Protein AF-A0A415VGW1-F1 (afdb_monomer)

Mean predicted aligned error: 6.46 Å

pLDDT: mean 86.12, std 12.37, range [47.84, 98.38]

Foldseek 3Di:
DADPPQLVVLLVLLVCLQQDDDVVADRLCVLDDLQFKDAQDAPPVRVVQLCVQQVNDPPWAWGIGGHPDPVSSNNAFWTDTLFWIWGWHDDDDDDIDIDIGGLLQFPAWDDDPFFIWGDNDPVDIDTDGLCRNGNPDPVDPNSVRSVVSVSVSSNVSSVSVNVSVVVVVVVVVVVVVVVD

Secondary structure (DSSP, 8-state):
--HHHHHHHHHHHHHHHHHPPPTTPPPGGGG--SSSEEES---HHHHHHHHH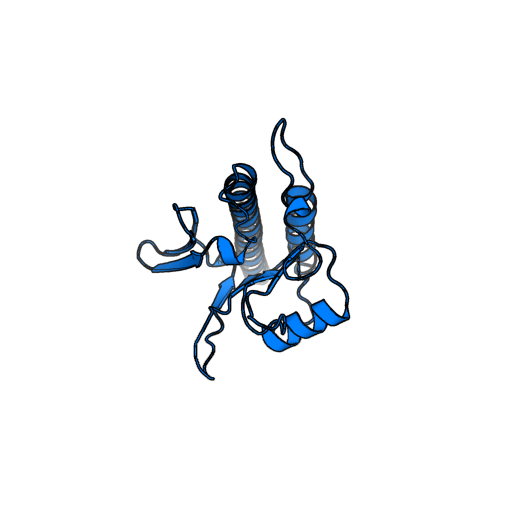HHT--TTPPEEEEEE--TTS-SSSEEEEESSEEEEE---SSS----EEEEGGG-SEEEE-SSEEEEESSSS-EEEEEGGGTS---TT-HHHHHHHHHHHHHHHHHHHHHHHHHHHHHHHHHHHHHH--

Radius of gyration: 17.29 Å; Cα contacts (8 Å, |Δi|>4): 264; chains: 1; bounding box: 55×35×47 Å

Nearest PDB structures (foldseek):
  3b77-assembly1_A  TM=5.287E-01  e=4.584E-01  Exiguobacterium sibiricum 255-15
  6mfs-assembly1_A  TM=6.092E-01  e=4.584E-01  Mus musculus
  3ivf-assembly1_A  TM=5.840E-01  e=4.856E-01  Mus musculus
  2lul-assembly1_A  TM=6.074E-01  e=2.426E+00  Homo sapiens
  4emo-assembly2_C  TM=5.591E-01  e=3.627E+00  Homo sapiens

Structure (mmCIF, N/CA/C/O backbone):
data_AF-A0A415VGW1-F1
#
_entry.id   AF-A0A415VGW1-F1
#
loop_
_atom_site.group_PDB
_atom_site.id
_atom_site.type_symbol
_atom_site.label_atom_id
_atom_site.label_alt_id
_atom_site.label_comp_id
_atom_site.label_asym_id
_atom_site.label_entity_id
_atom_site.label_seq_id
_atom_site.pdbx_PDB_ins_code
_atom_site.Cartn_x
_atom_site.Cartn_y
_atom_site.Cartn_z
_atom_site.occupancy
_atom_site.B_iso_or_equiv
_atom_site.auth_seq_id
_atom_site.auth_comp_id
_atom_site.auth_asym_id
_atom_site.auth_atom_id
_atom_site.pdbx_PDB_model_num
ATOM 1 N N . MET A 1 1 ? -23.817 -11.456 9.047 1.00 47.84 1 MET A N 1
ATOM 2 C CA . MET A 1 1 ? -23.379 -11.508 7.635 1.00 47.84 1 MET A CA 1
ATOM 3 C C . MET A 1 1 ? -22.707 -10.176 7.334 1.00 47.84 1 MET A C 1
ATOM 5 O O . MET A 1 1 ? -23.413 -9.277 6.928 1.00 47.84 1 MET A O 1
ATOM 9 N N . GLU A 1 2 ? -21.423 -9.971 7.671 1.00 52.19 2 GLU A N 1
ATOM 10 C CA . GLU A 1 2 ? -20.876 -8.586 7.688 1.00 52.19 2 GLU A CA 1
ATOM 11 C C . GLU A 1 2 ? -19.382 -8.432 7.328 1.00 52.19 2 GLU A C 1
ATOM 13 O O . GLU A 1 2 ? -19.001 -7.392 6.807 1.00 52.19 2 GLU A O 1
ATOM 18 N N . ARG A 1 3 ? -18.519 -9.448 7.515 1.00 52.03 3 ARG A N 1
ATOM 19 C CA . ARG A 1 3 ? -17.062 -9.293 7.279 1.00 52.03 3 ARG A CA 1
ATOM 20 C C . ARG A 1 3 ? -16.610 -9.460 5.819 1.00 52.03 3 ARG A C 1
ATOM 22 O O . ARG A 1 3 ? -15.583 -8.922 5.432 1.00 52.03 3 ARG A O 1
ATOM 29 N N . TYR A 1 4 ? -17.358 -10.223 5.021 1.00 54.53 4 TYR A N 1
ATOM 30 C CA . TYR A 1 4 ? -16.972 -10.582 3.647 1.00 54.53 4 TYR A CA 1
ATOM 31 C C . TYR A 1 4 ? -17.170 -9.446 2.634 1.00 54.53 4 TYR A C 1
ATOM 33 O O . TYR A 1 4 ? -16.489 -9.417 1.613 1.00 54.53 4 TYR A O 1
ATOM 41 N N . ASP A 1 5 ? -18.076 -8.509 2.914 1.00 69.31 5 ASP A N 1
ATOM 42 C CA . ASP A 1 5 ? -18.514 -7.528 1.917 1.00 69.31 5 ASP A CA 1
ATOM 43 C C . ASP A 1 5 ? -17.510 -6.369 1.759 1.00 69.31 5 ASP A C 1
ATOM 45 O O . ASP A 1 5 ? -17.230 -5.921 0.648 1.00 69.31 5 ASP A O 1
ATOM 49 N N . TYR A 1 6 ? -16.860 -5.929 2.848 1.00 73.38 6 TYR A N 1
ATOM 50 C CA . TYR A 1 6 ? -15.903 -4.814 2.784 1.00 73.38 6 TYR A CA 1
ATOM 51 C C . TYR A 1 6 ? -14.513 -5.238 2.283 1.00 73.38 6 TYR A C 1
ATOM 53 O O . TYR A 1 6 ? -13.872 -4.478 1.556 1.00 73.38 6 TYR A O 1
ATOM 61 N N . ASP A 1 7 ? -14.041 -6.439 2.643 1.00 82.44 7 ASP A N 1
ATOM 62 C CA . ASP A 1 7 ? -12.783 -6.995 2.128 1.00 82.44 7 ASP A CA 1
ATOM 63 C C . ASP A 1 7 ? -12.861 -7.130 0.606 1.00 82.44 7 ASP A C 1
ATOM 65 O O . ASP A 1 7 ? -11.907 -6.801 -0.105 1.00 82.44 7 ASP A O 1
ATOM 69 N N . PHE A 1 8 ? -14.025 -7.564 0.116 1.00 83.25 8 PHE A N 1
ATOM 70 C CA . PHE A 1 8 ? -14.351 -7.613 -1.299 1.00 83.25 8 PHE A CA 1
ATOM 71 C C . PHE A 1 8 ? -14.435 -6.207 -1.906 1.00 83.25 8 PHE A C 1
ATOM 73 O O . PHE A 1 8 ? -13.788 -5.950 -2.919 1.00 83.25 8 PHE A O 1
ATOM 80 N N . HIS A 1 9 ? -15.146 -5.271 -1.269 1.00 85.75 9 HIS A N 1
ATOM 81 C CA . HIS A 1 9 ? -15.278 -3.901 -1.770 1.00 85.75 9 HIS A CA 1
ATOM 82 C C . HIS A 1 9 ? -13.931 -3.172 -1.885 1.00 85.75 9 HIS A C 1
ATOM 84 O O . HIS A 1 9 ? -13.644 -2.575 -2.918 1.00 85.75 9 HIS A O 1
ATOM 90 N N . CYS A 1 10 ? -13.061 -3.266 -0.874 1.00 88.56 10 CYS A N 1
ATOM 91 C CA . CYS A 1 10 ? -11.720 -2.674 -0.915 1.00 88.56 10 CYS A CA 1
ATOM 92 C C . CYS A 1 10 ? -10.852 -3.302 -2.006 1.00 88.56 10 CYS A C 1
ATOM 94 O O . CYS A 1 10 ? -10.119 -2.594 -2.696 1.00 88.56 10 CYS A O 1
ATOM 96 N N . THR A 1 11 ? -10.963 -4.620 -2.182 1.00 92.44 11 THR A N 1
ATOM 97 C CA . THR A 1 11 ? -10.281 -5.336 -3.266 1.00 92.44 11 THR A CA 1
ATOM 98 C C . THR A 1 11 ? -10.755 -4.824 -4.625 1.00 92.44 11 THR A C 1
ATOM 100 O O . THR A 1 11 ? -9.929 -4.453 -5.452 1.00 92.44 11 THR A O 1
ATOM 103 N N . LYS A 1 12 ? -12.072 -4.699 -4.833 1.00 91.75 12 LYS A N 1
ATOM 104 C CA . LYS A 1 12 ? -12.655 -4.198 -6.087 1.00 91.75 12 LYS A CA 1
ATOM 105 C C . LYS A 1 12 ? -12.292 -2.748 -6.376 1.00 91.75 12 LYS A C 1
ATOM 107 O O . LYS A 1 12 ? -11.842 -2.454 -7.480 1.00 91.75 12 LYS A O 1
ATOM 112 N N . LEU A 1 13 ? -12.396 -1.870 -5.376 1.00 91.88 13 LEU A N 1
ATOM 113 C CA . LEU A 1 13 ? -11.950 -0.480 -5.480 1.00 91.88 13 LEU A CA 1
ATOM 114 C C . LEU A 1 13 ? -10.498 -0.405 -5.954 1.00 91.88 13 LEU A C 1
ATOM 116 O O . LEU A 1 13 ? -10.178 0.406 -6.824 1.00 91.88 13 LEU A O 1
ATOM 120 N N . PHE A 1 14 ? -9.627 -1.248 -5.393 1.00 94.44 14 PHE A N 1
ATOM 121 C CA . PHE A 1 14 ? -8.224 -1.272 -5.777 1.00 94.44 14 PHE A CA 1
ATOM 122 C C . PHE A 1 14 ? -8.016 -1.812 -7.190 1.00 94.44 14 PHE A C 1
ATOM 124 O O . PHE A 1 14 ? -7.358 -1.151 -7.990 1.00 94.44 14 PHE A O 1
ATOM 131 N N . GLU A 1 15 ? -8.604 -2.965 -7.519 1.00 93.69 15 GLU A N 1
ATOM 132 C CA . GLU A 1 15 ? -8.533 -3.586 -8.847 1.00 93.69 15 GLU A CA 1
ATOM 133 C C . GLU A 1 15 ? -8.964 -2.628 -9.962 1.00 93.69 15 GLU A C 1
ATOM 135 O O . GLU A 1 15 ? -8.261 -2.469 -10.963 1.00 93.69 15 GLU A O 1
ATOM 140 N N . GLU A 1 16 ? -10.107 -1.971 -9.786 1.00 91.44 16 GLU A N 1
ATOM 141 C CA . GLU A 1 16 ? -10.628 -0.995 -10.740 1.00 91.44 16 GLU A CA 1
ATOM 142 C C . GLU A 1 16 ? -9.751 0.256 -10.775 1.00 91.44 16 GLU A C 1
ATOM 144 O O . GLU A 1 16 ? -9.410 0.749 -11.851 1.00 91.44 16 GLU A O 1
ATOM 149 N N . GLY A 1 17 ? -9.335 0.743 -9.604 1.00 90.69 17 GLY A N 1
ATOM 150 C CA . GLY A 1 17 ? -8.529 1.948 -9.464 1.00 90.69 17 GLY A CA 1
ATOM 151 C C . GLY A 1 17 ? -7.168 1.852 -10.147 1.00 90.69 17 GLY A C 1
ATOM 152 O O . GLY A 1 17 ? -6.762 2.804 -10.808 1.00 90.69 17 GLY A O 1
ATOM 153 N N . VAL A 1 18 ? -6.476 0.712 -10.040 1.00 90.88 18 VAL A N 1
ATOM 154 C CA . VAL A 1 18 ? -5.155 0.550 -10.670 1.00 90.88 18 VAL A CA 1
ATOM 155 C C . VAL A 1 18 ? -5.231 0.297 -12.172 1.00 90.88 18 VAL A C 1
ATOM 157 O O . VAL A 1 18 ? -4.281 0.634 -12.875 1.00 90.88 18 VAL A O 1
ATOM 160 N N . ARG A 1 19 ? -6.343 -0.259 -12.675 1.00 87.62 19 ARG A N 1
ATOM 161 C CA . ARG A 1 19 ? -6.583 -0.520 -14.109 1.00 87.62 19 ARG A CA 1
ATOM 162 C C . ARG A 1 19 ? -7.184 0.679 -14.847 1.00 87.62 19 ARG A C 1
ATOM 164 O O . ARG A 1 19 ? -7.069 0.771 -16.072 1.00 87.62 19 ARG A O 1
ATOM 171 N N . ALA A 1 20 ? -7.834 1.588 -14.124 1.00 80.88 20 ALA A N 1
ATOM 172 C CA . ALA A 1 20 ? -8.461 2.761 -14.707 1.00 80.88 20 ALA A CA 1
ATOM 173 C C . ALA A 1 20 ? -7.423 3.670 -15.378 1.00 80.88 20 ALA A C 1
ATOM 175 O O . ALA A 1 20 ? -6.450 4.107 -14.767 1.00 80.88 20 ALA A O 1
ATOM 176 N N . HIS A 1 21 ? -7.686 4.002 -16.639 1.00 68.12 21 HIS A N 1
ATOM 177 C CA . HIS A 1 21 ? -7.018 5.089 -17.339 1.00 68.12 21 HIS A CA 1
ATOM 178 C C . HIS A 1 21 ? -7.933 6.306 -17.259 1.00 68.12 21 HIS A C 1
ATOM 180 O O . HIS A 1 21 ? -9.068 6.265 -17.735 1.00 68.12 21 HIS A O 1
ATOM 186 N N . ARG A 1 22 ? -7.471 7.401 -16.658 1.00 59.59 22 ARG A N 1
ATOM 187 C CA . ARG A 1 22 ? -8.109 8.703 -16.893 1.00 59.59 22 ARG A CA 1
ATOM 188 C C . ARG A 1 22 ? -7.506 9.292 -18.165 1.00 59.59 22 ARG A C 1
ATOM 190 O O . ARG A 1 22 ? -6.378 8.966 -18.511 1.00 59.59 22 ARG A O 1
ATOM 197 N N . TYR A 1 23 ? -8.264 10.094 -18.908 1.00 48.53 23 TYR A N 1
ATOM 198 C CA . TYR A 1 23 ? -7.806 10.672 -20.177 1.00 48.53 23 TYR A CA 1
ATOM 199 C C . TYR A 1 23 ? -6.427 11.339 -20.016 1.00 48.53 23 TYR A C 1
ATOM 201 O O . TYR A 1 23 ? -6.305 12.358 -19.343 1.00 48.53 23 TYR A O 1
ATOM 209 N N . GLY A 1 24 ? -5.397 10.741 -20.625 1.00 58.28 24 GLY A N 1
ATOM 210 C CA . GLY A 1 24 ? -4.011 11.209 -20.553 1.00 58.28 24 GLY A CA 1
ATOM 211 C C . GLY A 1 24 ? -3.216 10.789 -19.309 1.00 58.28 24 GLY A C 1
ATOM 212 O O . GLY A 1 24 ? -2.103 11.281 -19.155 1.00 58.28 24 GLY A O 1
ATOM 213 N N . ASP A 1 25 ? -3.745 9.919 -18.443 1.00 65.06 25 ASP A N 1
ATOM 214 C CA . ASP A 1 25 ? -3.090 9.387 -17.239 1.00 65.06 25 ASP A CA 1
ATOM 215 C C . ASP A 1 25 ? -2.494 7.985 -17.436 1.00 65.06 25 ASP A C 1
ATOM 217 O O . ASP A 1 25 ? -3.008 7.159 -18.192 1.00 65.06 25 ASP A O 1
ATOM 221 N N . VAL A 1 26 ? -1.427 7.701 -16.685 1.00 67.94 26 VAL A N 1
ATOM 222 C CA . VAL A 1 26 ? -0.775 6.387 -16.626 1.00 67.94 26 VAL A CA 1
ATOM 223 C C . VAL A 1 26 ? -1.537 5.480 -15.672 1.00 67.94 26 VAL A C 1
ATOM 225 O O . VAL A 1 26 ? -1.776 5.855 -14.530 1.00 67.94 26 VAL A O 1
ATOM 228 N N . SER A 1 27 ? -1.896 4.276 -16.117 1.00 82.31 27 SER A N 1
ATOM 229 C CA . SER A 1 27 ? -2.424 3.246 -15.221 1.00 82.31 27 SER A CA 1
ATOM 230 C C . SER A 1 27 ? -1.334 2.761 -14.260 1.00 82.31 27 SER A C 1
ATOM 232 O O . SER A 1 27 ? -0.240 2.383 -14.687 1.00 82.31 27 SER A O 1
ATOM 234 N N . ILE A 1 28 ? -1.653 2.736 -12.959 1.00 88.19 28 ILE A N 1
ATOM 235 C CA . ILE A 1 28 ? -0.754 2.270 -11.888 1.00 88.19 28 ILE A CA 1
ATOM 236 C C . ILE A 1 28 ? -0.217 0.861 -12.177 1.00 88.19 28 ILE A C 1
ATOM 238 O O . ILE A 1 28 ? 0.920 0.563 -11.814 1.00 88.19 28 ILE A O 1
ATOM 242 N N . ILE A 1 29 ? -0.992 0.003 -12.856 1.00 85.44 29 ILE A N 1
ATOM 243 C CA . ILE A 1 29 ? -0.581 -1.372 -13.177 1.00 85.44 29 ILE A CA 1
ATOM 244 C C . ILE A 1 29 ? 0.749 -1.426 -13.946 1.00 85.44 29 ILE A C 1
ATOM 246 O O . ILE A 1 29 ? 1.528 -2.357 -13.761 1.00 85.44 29 ILE A O 1
ATOM 250 N N . HIS A 1 30 ? 1.064 -0.393 -14.736 1.00 86.50 30 HIS A N 1
ATOM 251 C CA . HIS A 1 30 ? 2.309 -0.301 -15.502 1.00 86.50 30 HIS A CA 1
ATOM 252 C C . HIS A 1 30 ? 3.555 -0.071 -14.631 1.00 86.50 30 HIS A C 1
ATOM 254 O O . HIS A 1 30 ? 4.674 -0.122 -15.138 1.00 86.50 30 HIS A O 1
ATOM 260 N N . GLN A 1 31 ? 3.387 0.179 -13.329 1.00 86.81 31 GLN A N 1
ATOM 261 C CA . GLN A 1 31 ? 4.494 0.221 -12.372 1.00 86.81 31 GLN A CA 1
ATOM 262 C C . GLN A 1 31 ? 4.942 -1.181 -11.923 1.00 86.81 31 GLN A C 1
ATOM 264 O O . GLN A 1 31 ? 6.034 -1.314 -11.358 1.00 86.81 31 GLN A O 1
ATOM 269 N N . SER A 1 32 ? 4.133 -2.220 -12.184 1.00 88.25 32 SER A N 1
ATOM 270 C CA . SER A 1 32 ? 4.537 -3.617 -12.001 1.00 88.25 32 SER A CA 1
ATOM 271 C C . SER A 1 32 ? 5.735 -3.946 -12.895 1.00 88.25 32 SER A C 1
ATOM 273 O O . SER A 1 32 ? 5.890 -3.392 -13.985 1.00 88.25 32 SER A O 1
ATOM 275 N N . ASN A 1 33 ? 6.622 -4.823 -12.430 1.00 87.25 33 ASN A N 1
ATOM 276 C CA . ASN A 1 33 ? 7.805 -5.210 -13.201 1.00 87.25 33 ASN A CA 1
ATOM 277 C C . ASN A 1 33 ? 8.260 -6.659 -12.994 1.00 87.25 33 ASN A C 1
ATOM 279 O O . ASN A 1 33 ? 9.388 -6.984 -13.364 1.00 87.25 33 ASN A O 1
ATOM 283 N N . ASP A 1 34 ? 7.421 -7.484 -12.363 1.00 83.69 34 ASP A N 1
ATOM 284 C CA . ASP A 1 34 ? 7.597 -8.925 -12.126 1.00 83.69 34 ASP A CA 1
ATOM 285 C C . ASP A 1 34 ? 8.872 -9.347 -11.372 1.00 83.69 34 ASP A C 1
ATOM 287 O O . ASP A 1 34 ? 9.102 -10.532 -11.124 1.00 83.69 34 ASP A O 1
ATOM 291 N N . ALA A 1 35 ? 9.702 -8.392 -10.957 1.00 87.75 35 ALA A N 1
ATOM 292 C CA . ALA A 1 35 ? 10.952 -8.640 -10.254 1.00 87.75 35 ALA A CA 1
ATOM 293 C C . ALA A 1 35 ? 10.852 -8.206 -8.794 1.00 87.75 35 ALA A C 1
ATOM 295 O O . ALA A 1 35 ? 11.150 -8.972 -7.872 1.00 87.75 35 ALA A O 1
ATOM 296 N N . ASP A 1 36 ? 10.452 -6.956 -8.587 1.00 90.62 36 ASP A N 1
ATOM 297 C CA . ASP A 1 36 ? 10.510 -6.301 -7.290 1.00 90.62 36 ASP A CA 1
ATOM 298 C C . ASP A 1 36 ? 9.219 -5.521 -6.966 1.00 90.62 36 ASP A C 1
ATOM 300 O O . ASP A 1 36 ? 8.972 -5.210 -5.801 1.00 90.62 36 ASP A O 1
ATOM 304 N N . CYS A 1 37 ? 8.356 -5.252 -7.947 1.00 93.50 37 CYS A N 1
ATOM 305 C CA . CYS A 1 37 ? 7.050 -4.622 -7.762 1.00 93.50 37 CYS A CA 1
ATOM 306 C C . CYS A 1 37 ? 5.972 -5.457 -8.449 1.00 93.50 37 CYS A C 1
ATOM 308 O O . CYS A 1 37 ? 6.062 -5.686 -9.653 1.00 93.50 37 CYS A O 1
ATOM 310 N N . PHE A 1 38 ? 4.973 -5.882 -7.678 1.00 95.00 38 PHE A N 1
ATOM 311 C CA . PHE A 1 38 ? 3.845 -6.690 -8.132 1.00 95.00 38 PHE A CA 1
ATOM 312 C C . PHE A 1 38 ? 2.543 -5.993 -7.751 1.00 95.00 38 PHE A C 1
ATOM 314 O O . PHE A 1 38 ? 2.421 -5.477 -6.636 1.00 95.00 38 PHE A O 1
ATOM 321 N N . ILE A 1 39 ? 1.579 -5.970 -8.668 1.00 94.69 39 ILE A N 1
ATOM 322 C CA . ILE A 1 39 ? 0.297 -5.284 -8.492 1.00 94.69 39 ILE A CA 1
ATOM 323 C C . ILE A 1 39 ? -0.797 -6.218 -9.008 1.00 94.69 39 ILE A C 1
ATOM 325 O O . ILE A 1 39 ? -0.786 -6.562 -10.186 1.00 94.69 39 ILE A O 1
ATOM 329 N N . LEU A 1 40 ? -1.728 -6.603 -8.130 1.00 93.81 40 LEU A N 1
ATOM 330 C CA . LEU A 1 40 ? -2.789 -7.609 -8.318 1.00 93.81 40 LEU A CA 1
ATOM 331 C C . LEU A 1 40 ? -2.299 -9.039 -8.595 1.00 93.81 40 LEU A C 1
ATOM 333 O O . LEU A 1 40 ? -2.669 -9.958 -7.871 1.00 93.81 40 LEU A O 1
ATOM 337 N N . ASP A 1 41 ? -1.462 -9.223 -9.611 1.00 89.81 41 ASP A N 1
ATOM 338 C CA . ASP A 1 41 ? -1.005 -10.534 -10.065 1.00 89.81 41 ASP A CA 1
ATOM 339 C C . ASP A 1 41 ? 0.351 -10.864 -9.428 1.00 89.81 41 ASP A C 1
ATOM 341 O O . ASP A 1 41 ? 1.413 -10.434 -9.885 1.00 89.81 41 ASP A O 1
ATOM 345 N N . ILE A 1 42 ? 0.316 -11.607 -8.318 1.00 92.75 42 ILE A N 1
ATOM 346 C CA . ILE A 1 42 ? 1.504 -11.981 -7.540 1.00 92.75 42 ILE A CA 1
ATOM 347 C C . ILE A 1 42 ? 1.724 -13.493 -7.665 1.00 92.75 42 ILE A C 1
ATOM 349 O O . ILE A 1 42 ? 0.845 -14.268 -7.291 1.00 92.75 42 ILE A O 1
ATOM 353 N N . PRO A 1 43 ? 2.887 -13.958 -8.160 1.00 95.12 43 PRO A N 1
ATOM 354 C CA . PRO A 1 43 ? 3.165 -15.389 -8.245 1.00 95.12 43 PRO A CA 1
ATOM 355 C C . PRO A 1 43 ? 3.102 -16.060 -6.867 1.00 95.12 43 PRO A C 1
ATOM 357 O O . PRO A 1 43 ? 3.686 -15.544 -5.917 1.00 95.12 43 PRO A O 1
ATOM 360 N N . GLY A 1 44 ? 2.491 -17.245 -6.756 1.00 95.75 44 GLY A N 1
ATOM 361 C CA . GLY A 1 44 ? 2.222 -17.882 -5.454 1.00 95.75 44 GLY A CA 1
ATOM 362 C C . GLY A 1 44 ? 3.448 -18.038 -4.540 1.00 95.75 44 GLY A C 1
ATOM 363 O O . GLY A 1 44 ? 3.378 -17.733 -3.355 1.00 95.75 44 GLY A O 1
ATOM 364 N N . LYS A 1 45 ? 4.616 -18.403 -5.090 1.00 94.62 45 LYS A N 1
ATOM 365 C CA . LYS A 1 45 ? 5.871 -18.469 -4.314 1.00 94.62 45 LYS A CA 1
ATOM 366 C C . LYS A 1 45 ? 6.341 -17.092 -3.824 1.00 94.62 45 LYS A C 1
ATOM 368 O O . LYS A 1 45 ? 6.908 -16.974 -2.744 1.00 94.62 45 LYS A O 1
ATOM 373 N N . VAL A 1 46 ? 6.138 -16.046 -4.625 1.00 95.44 46 VAL A N 1
ATOM 374 C CA . VAL A 1 46 ? 6.467 -14.665 -4.241 1.00 95.44 46 VAL A CA 1
ATOM 375 C C . VAL A 1 46 ? 5.507 -14.184 -3.155 1.00 95.44 46 VAL A C 1
ATOM 377 O O . VAL A 1 46 ? 5.945 -13.577 -2.180 1.00 95.44 46 VAL A O 1
ATOM 380 N N . GLU A 1 47 ? 4.219 -14.493 -3.300 1.00 96.81 47 GLU A N 1
ATOM 381 C CA . GLU A 1 47 ? 3.183 -14.196 -2.314 1.00 96.81 47 GLU A CA 1
ATOM 382 C C . GLU A 1 47 ? 3.499 -14.836 -0.955 1.00 96.81 47 GLU A C 1
ATOM 384 O O . GLU A 1 47 ? 3.483 -14.143 0.061 1.00 96.81 47 GLU A O 1
ATOM 389 N N . GLU A 1 48 ? 3.863 -16.122 -0.937 1.00 96.75 48 GLU A N 1
ATOM 390 C CA . GLU A 1 48 ? 4.254 -16.860 0.272 1.00 96.75 48 GLU A CA 1
ATOM 391 C C . GLU A 1 48 ? 5.405 -16.168 1.017 1.00 96.75 48 GLU A C 1
ATOM 393 O O . GLU A 1 48 ? 5.301 -15.910 2.217 1.00 96.75 48 GLU A O 1
ATOM 398 N N . MET A 1 49 ? 6.457 -15.761 0.295 1.00 96.50 49 MET A N 1
ATOM 399 C CA . MET A 1 49 ? 7.589 -15.036 0.883 1.00 96.50 49 MET A CA 1
ATOM 400 C C . MET A 1 49 ? 7.167 -13.694 1.494 1.00 96.50 49 MET A C 1
ATOM 402 O O . MET A 1 49 ? 7.618 -13.340 2.585 1.00 96.50 49 MET A O 1
ATOM 406 N N . PHE A 1 50 ? 6.302 -12.931 0.816 1.00 97.25 50 PHE A N 1
ATOM 407 C CA . PHE A 1 50 ? 5.771 -11.690 1.381 1.00 97.25 50 PHE A CA 1
ATOM 408 C C . PHE A 1 50 ? 4.936 -11.964 2.634 1.00 97.25 50 PHE A C 1
ATOM 410 O O . PHE A 1 50 ? 5.116 -11.272 3.636 1.00 97.25 50 PHE A O 1
ATOM 417 N N . ARG A 1 51 ? 4.070 -12.985 2.626 1.00 97.44 51 ARG A N 1
ATOM 418 C CA . ARG A 1 51 ? 3.264 -13.352 3.801 1.00 97.44 51 ARG A CA 1
ATOM 419 C C . ARG A 1 51 ? 4.136 -13.707 5.000 1.00 97.44 51 ARG A C 1
ATOM 421 O O . ARG A 1 51 ? 3.907 -13.172 6.088 1.00 97.44 51 ARG A O 1
ATOM 428 N N . GLU A 1 52 ? 5.154 -14.538 4.795 1.00 96.19 52 GLU A N 1
ATOM 429 C CA . GLU A 1 52 ? 6.071 -14.970 5.850 1.00 96.19 52 GLU A CA 1
ATOM 430 C C . GLU A 1 52 ? 6.881 -13.800 6.426 1.00 96.19 52 GLU A C 1
ATOM 432 O O . GLU A 1 52 ? 6.938 -13.614 7.650 1.00 96.19 52 GLU A O 1
ATOM 437 N N . ASN A 1 53 ? 7.486 -12.983 5.561 1.00 95.12 53 ASN A N 1
ATOM 438 C CA . ASN A 1 53 ? 8.387 -11.913 5.983 1.00 95.12 53 ASN A CA 1
ATOM 439 C C . ASN A 1 53 ? 7.641 -10.711 6.576 1.00 95.12 53 ASN A C 1
ATOM 441 O O . ASN A 1 53 ? 8.101 -10.132 7.560 1.00 95.12 53 ASN A O 1
ATOM 445 N N . PHE A 1 54 ? 6.472 -10.363 6.029 1.00 96.06 54 PHE A N 1
ATOM 446 C CA . PHE A 1 54 ? 5.669 -9.216 6.471 1.00 96.06 54 PHE A CA 1
ATOM 447 C C . PHE A 1 54 ? 4.607 -9.585 7.517 1.00 96.06 54 PHE A C 1
ATOM 449 O O . PHE A 1 54 ? 3.851 -8.717 7.952 1.00 96.06 54 PHE A O 1
ATOM 456 N N . LYS A 1 55 ? 4.551 -10.850 7.959 1.00 95.94 55 LYS A N 1
ATOM 457 C CA . LYS A 1 55 ? 3.602 -11.336 8.982 1.00 95.94 55 LYS A CA 1
ATOM 458 C C . LYS A 1 55 ? 2.146 -11.023 8.603 1.00 95.94 55 LYS A C 1
ATOM 460 O O . LYS A 1 55 ? 1.345 -10.530 9.409 1.00 95.94 55 LYS A O 1
ATOM 465 N N . LEU A 1 56 ? 1.821 -11.277 7.336 1.00 96.69 56 LEU A N 1
ATOM 466 C CA . LEU A 1 56 ? 0.481 -11.060 6.792 1.00 96.69 56 LEU A CA 1
ATOM 467 C C . LEU A 1 56 ? -0.454 -12.172 7.257 1.00 96.69 56 LEU A C 1
ATOM 469 O O . LEU A 1 56 ? -0.029 -13.305 7.481 1.00 96.69 56 LEU A O 1
ATOM 473 N N . ARG A 1 57 ? -1.741 -11.855 7.407 1.00 93.00 57 ARG A N 1
ATOM 474 C CA . ARG A 1 57 ? -2.731 -12.876 7.766 1.00 93.00 57 ARG A CA 1
ATOM 475 C C . ARG A 1 57 ? -3.082 -13.701 6.535 1.00 93.00 57 ARG A C 1
ATOM 477 O O . ARG A 1 57 ? -3.066 -13.183 5.423 1.00 93.00 57 ARG A O 1
ATOM 484 N N . GLN A 1 58 ? -3.438 -14.967 6.733 1.00 90.81 58 GLN A N 1
ATOM 485 C CA . GLN A 1 58 ? -3.784 -15.858 5.622 1.00 90.81 58 GLN A CA 1
ATOM 486 C C . GLN A 1 58 ? -5.045 -15.408 4.868 1.00 90.81 58 GLN A C 1
ATOM 488 O O . GLN A 1 58 ? -5.172 -15.664 3.679 1.00 90.81 58 GLN A O 1
ATOM 493 N N . ASP A 1 59 ? -5.956 -14.712 5.550 1.00 90.12 59 ASP A N 1
ATOM 494 C CA . ASP A 1 59 ? -7.218 -14.218 4.997 1.00 90.12 59 ASP A CA 1
ATOM 495 C C . ASP A 1 59 ? -7.116 -12.809 4.379 1.00 90.12 59 ASP A C 1
ATOM 497 O O . ASP A 1 59 ? -8.114 -12.265 3.914 1.00 90.12 59 ASP A O 1
ATOM 501 N N . GLU A 1 60 ? -5.926 -12.200 4.371 1.00 92.62 60 GLU A N 1
ATOM 502 C CA . GLU A 1 60 ? -5.671 -10.931 3.681 1.00 92.62 60 GLU A CA 1
ATOM 503 C C . GLU A 1 60 ? -5.343 -11.174 2.208 1.00 92.62 60 GLU A C 1
ATOM 505 O O . GLU A 1 60 ? -4.528 -12.040 1.883 1.00 92.62 60 GLU A O 1
ATOM 510 N N . ILE A 1 61 ? -5.923 -10.364 1.323 1.00 95.38 61 ILE A N 1
ATOM 511 C CA . ILE A 1 61 ? -5.587 -10.351 -0.103 1.00 95.38 61 ILE A CA 1
ATOM 512 C C . ILE A 1 61 ? -4.481 -9.322 -0.305 1.00 95.38 61 ILE A C 1
ATOM 514 O O . ILE A 1 61 ? -4.643 -8.154 0.060 1.00 95.38 61 ILE A O 1
ATOM 518 N N . ILE A 1 62 ? -3.354 -9.750 -0.871 1.00 97.50 62 ILE A N 1
ATOM 519 C CA . ILE A 1 62 ? -2.271 -8.840 -1.235 1.00 97.50 62 ILE A CA 1
ATOM 520 C C . ILE A 1 62 ? -2.636 -8.152 -2.551 1.00 97.50 62 ILE A C 1
ATOM 522 O O . ILE A 1 62 ? -2.885 -8.814 -3.551 1.00 97.50 62 ILE A O 1
ATOM 526 N N . LEU A 1 63 ? -2.665 -6.821 -2.541 1.00 97.38 63 LEU A N 1
ATOM 527 C CA . LEU A 1 63 ? -3.063 -5.995 -3.683 1.00 97.38 63 LEU A CA 1
ATOM 528 C C . LEU A 1 63 ? -1.854 -5.379 -4.391 1.00 97.38 63 LEU A C 1
ATOM 530 O O . LEU A 1 63 ? -1.837 -5.242 -5.613 1.00 97.38 63 LEU A O 1
ATOM 534 N N . LEU A 1 64 ? -0.831 -5.014 -3.619 1.00 97.75 64 LEU A N 1
ATOM 535 C CA . LEU A 1 64 ? 0.453 -4.541 -4.120 1.00 97.75 64 LEU A CA 1
ATOM 536 C C . LEU A 1 64 ? 1.557 -5.014 -3.184 1.00 97.75 64 LEU A C 1
ATOM 538 O O . LEU A 1 64 ? 1.431 -4.901 -1.965 1.00 97.75 64 LEU A O 1
ATOM 542 N N . ALA A 1 65 ? 2.656 -5.494 -3.752 1.00 97.38 65 ALA A N 1
ATOM 543 C CA . ALA A 1 65 ? 3.844 -5.863 -3.001 1.00 97.38 65 ALA A CA 1
ATOM 544 C C . ALA A 1 65 ? 5.093 -5.286 -3.669 1.00 97.38 65 ALA A C 1
ATOM 546 O O . ALA A 1 65 ? 5.368 -5.534 -4.845 1.00 97.38 65 ALA A O 1
ATOM 547 N N . ARG A 1 66 ? 5.862 -4.506 -2.908 1.00 95.88 66 ARG A N 1
ATOM 548 C CA . ARG A 1 66 ? 7.124 -3.911 -3.338 1.00 95.88 66 ARG A CA 1
ATOM 549 C C . ARG A 1 66 ? 8.245 -4.411 -2.441 1.00 95.88 66 ARG A C 1
ATOM 551 O O . ARG A 1 66 ? 8.271 -4.100 -1.257 1.00 95.88 66 ARG A O 1
ATOM 558 N N . ASP A 1 67 ? 9.192 -5.135 -3.022 1.00 94.81 67 ASP A N 1
ATOM 559 C CA . ASP A 1 67 ? 10.434 -5.548 -2.373 1.00 94.81 67 ASP A CA 1
ATOM 560 C C . ASP A 1 67 ? 11.544 -4.516 -2.596 1.00 94.81 67 ASP A C 1
ATOM 562 O O . ASP A 1 67 ? 11.941 -4.247 -3.730 1.00 94.81 67 ASP A O 1
ATOM 566 N N . THR A 1 68 ? 12.078 -3.949 -1.521 1.00 92.50 68 THR A N 1
ATOM 567 C CA . THR A 1 68 ? 13.205 -3.004 -1.593 1.00 92.50 68 THR A CA 1
ATOM 568 C C . THR A 1 68 ? 14.523 -3.599 -1.105 1.00 92.50 68 THR A C 1
ATOM 570 O O . THR A 1 68 ? 15.516 -2.874 -1.000 1.00 92.50 68 THR A O 1
ATOM 573 N N . SER A 1 69 ? 14.545 -4.894 -0.788 1.00 89.94 69 SER A N 1
ATOM 574 C CA . SER A 1 69 ? 15.745 -5.593 -0.340 1.00 89.94 69 SER A CA 1
ATOM 575 C C . SER A 1 69 ? 16.784 -5.704 -1.459 1.00 89.94 69 SER A C 1
ATOM 577 O O . SER A 1 69 ? 16.464 -5.842 -2.638 1.00 89.94 69 SER A O 1
ATOM 579 N N . ILE A 1 70 ? 18.066 -5.669 -1.083 1.00 85.19 70 ILE A N 1
ATOM 580 C CA . ILE A 1 70 ? 19.191 -5.687 -2.038 1.00 85.19 70 ILE A CA 1
ATOM 581 C C . ILE A 1 70 ? 19.216 -6.982 -2.866 1.00 85.19 70 ILE A C 1
ATOM 583 O O . ILE A 1 70 ? 19.592 -6.961 -4.034 1.00 85.19 70 ILE A O 1
ATOM 587 N N . TRP A 1 71 ? 18.798 -8.096 -2.263 1.00 85.06 71 TRP A N 1
ATOM 588 C CA . TRP A 1 71 ? 18.879 -9.434 -2.853 1.00 85.06 71 TRP A CA 1
ATOM 589 C C . TRP A 1 71 ? 17.530 -9.984 -3.313 1.00 85.06 71 TRP A C 1
ATOM 591 O O . TRP A 1 71 ? 17.419 -11.187 -3.534 1.00 85.06 71 TRP A O 1
ATOM 601 N N . ASN A 1 72 ? 16.506 -9.134 -3.436 1.00 84.25 72 ASN A N 1
ATOM 602 C CA . ASN A 1 72 ? 15.154 -9.555 -3.801 1.00 84.25 72 ASN A CA 1
ATOM 603 C C . ASN A 1 72 ? 14.627 -10.705 -2.916 1.00 84.25 72 ASN A C 1
ATOM 605 O O . ASN A 1 72 ? 13.975 -11.634 -3.392 1.00 84.25 72 ASN A O 1
ATOM 609 N N . ASN A 1 73 ? 14.951 -10.670 -1.621 1.00 89.69 73 ASN A N 1
ATOM 610 C CA . ASN A 1 73 ? 14.567 -11.697 -0.655 1.00 89.69 73 ASN A CA 1
ATOM 611 C C . ASN A 1 73 ? 13.286 -11.337 0.113 1.00 89.69 73 ASN A C 1
ATOM 613 O O . ASN A 1 73 ? 12.901 -12.068 1.022 1.00 89.69 73 ASN A O 1
ATOM 617 N N . ARG A 1 74 ? 12.621 -10.231 -0.256 1.00 93.38 74 ARG A N 1
ATOM 618 C CA . ARG A 1 74 ? 11.340 -9.767 0.292 1.00 93.38 74 ARG A CA 1
ATOM 619 C C . ARG A 1 74 ? 11.390 -9.547 1.801 1.00 93.38 74 ARG A C 1
ATOM 621 O O . ARG A 1 74 ? 10.406 -9.780 2.490 1.00 93.38 74 ARG A O 1
ATOM 628 N N . THR A 1 75 ? 12.532 -9.112 2.331 1.00 92.94 75 THR A N 1
ATOM 629 C CA . THR A 1 75 ? 12.696 -8.818 3.770 1.00 92.94 75 THR A CA 1
ATOM 630 C C . THR A 1 75 ? 12.597 -7.328 4.105 1.00 92.94 75 THR A C 1
ATOM 632 O O . THR A 1 75 ? 12.799 -6.943 5.257 1.00 92.94 75 THR A O 1
ATOM 635 N N . GLU A 1 76 ? 12.371 -6.479 3.100 1.00 93.94 76 GLU A N 1
ATOM 636 C CA . GLU A 1 76 ? 12.239 -5.021 3.201 1.00 93.94 76 GLU A CA 1
ATOM 637 C C . GLU A 1 76 ? 11.273 -4.557 2.125 1.00 93.94 76 GLU A C 1
ATOM 639 O O . GLU A 1 76 ? 11.210 -5.156 1.049 1.00 93.94 76 GLU A O 1
ATOM 644 N N . GLY A 1 77 ? 10.559 -3.471 2.388 1.00 95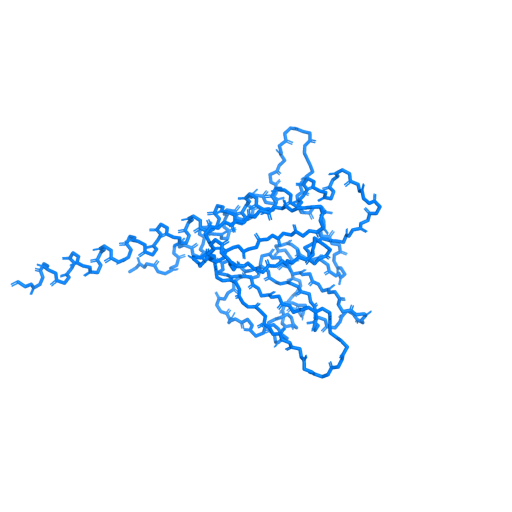.56 77 GLY A N 1
ATOM 645 C CA . GLY A 1 77 ? 9.663 -2.893 1.408 1.00 95.56 77 GLY A CA 1
ATOM 646 C C . GLY A 1 77 ? 8.292 -2.596 1.980 1.00 95.56 77 GLY A C 1
ATOM 647 O O . GLY A 1 77 ? 8.154 -2.173 3.130 1.00 95.56 77 GLY A O 1
ATOM 648 N N . LEU A 1 78 ? 7.274 -2.791 1.154 1.00 97.56 78 LEU A N 1
ATOM 649 C CA . LEU A 1 78 ? 5.904 -2.436 1.479 1.00 97.56 78 LEU A CA 1
ATOM 650 C C . LEU A 1 78 ? 4.923 -3.419 0.853 1.00 97.56 78 LEU A C 1
ATOM 652 O O . LEU A 1 78 ? 5.062 -3.806 -0.305 1.00 97.56 78 LEU A O 1
ATOM 656 N N . VAL A 1 79 ? 3.899 -3.776 1.618 1.00 98.38 79 VAL A N 1
ATOM 657 C CA . VAL A 1 79 ? 2.771 -4.573 1.155 1.00 98.38 79 VAL A CA 1
ATOM 658 C C . VAL A 1 79 ? 1.476 -3.826 1.450 1.00 98.38 79 VAL A C 1
ATOM 660 O O . VAL A 1 79 ? 1.229 -3.431 2.586 1.00 98.38 79 VAL A O 1
ATOM 663 N N . ILE A 1 80 ? 0.647 -3.645 0.427 1.00 98.25 80 ILE A N 1
ATOM 664 C CA . ILE A 1 80 ? -0.721 -3.132 0.526 1.00 98.25 80 ILE A CA 1
ATOM 665 C C . ILE A 1 80 ? -1.652 -4.331 0.423 1.00 98.25 80 ILE A C 1
ATOM 667 O O . ILE A 1 80 ? -1.624 -5.060 -0.571 1.00 98.25 80 ILE A O 1
ATOM 671 N N . THR A 1 81 ? -2.480 -4.534 1.440 1.00 97.62 81 THR A N 1
ATOM 672 C CA . THR A 1 81 ? -3.549 -5.533 1.422 1.00 97.62 81 THR A CA 1
ATOM 673 C C . THR A 1 81 ? -4.908 -4.852 1.373 1.00 97.62 81 THR A C 1
ATOM 675 O O . THR A 1 81 ? -5.031 -3.639 1.558 1.00 97.62 81 THR A O 1
ATOM 678 N N . ASN A 1 82 ? -5.960 -5.636 1.180 1.00 95.00 82 ASN A N 1
ATOM 679 C CA . ASN A 1 82 ? -7.338 -5.164 1.300 1.00 95.00 82 ASN A CA 1
ATOM 680 C C . ASN A 1 82 ? -7.709 -4.642 2.706 1.00 95.00 82 ASN A C 1
ATOM 682 O O . ASN A 1 82 ? -8.736 -3.978 2.855 1.00 95.00 82 ASN A O 1
ATOM 686 N N . ARG A 1 83 ? -6.873 -4.879 3.730 1.00 92.88 83 ARG A N 1
ATOM 687 C CA . ARG A 1 83 ? -7.147 -4.484 5.123 1.00 92.88 83 ARG A CA 1
ATOM 688 C C . ARG A 1 83 ? -6.180 -3.473 5.725 1.00 92.88 83 ARG A C 1
ATOM 690 O O . ARG A 1 83 ? -6.569 -2.722 6.617 1.00 92.88 83 ARG A O 1
ATOM 697 N N . ARG A 1 84 ? -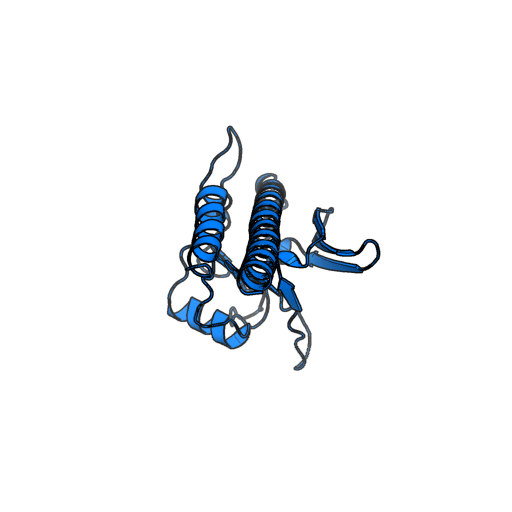4.920 -3.480 5.298 1.00 95.50 84 ARG A N 1
ATOM 698 C CA . ARG A 1 84 ? -3.862 -2.663 5.900 1.00 95.50 84 ARG A CA 1
ATOM 699 C C . ARG A 1 84 ? -2.668 -2.520 4.970 1.00 95.50 84 ARG A C 1
ATOM 701 O O . ARG A 1 84 ? -2.528 -3.250 3.993 1.00 95.50 84 ARG A O 1
ATOM 708 N N . ILE A 1 85 ? -1.770 -1.619 5.334 1.00 97.75 85 ILE A N 1
ATOM 709 C CA . ILE A 1 85 ? -0.442 -1.505 4.740 1.00 97.75 85 ILE A CA 1
ATOM 710 C C . ILE A 1 85 ? 0.577 -2.001 5.765 1.00 97.75 85 ILE A C 1
ATOM 712 O O . ILE A 1 85 ? 0.514 -1.632 6.941 1.00 97.75 85 ILE A O 1
ATOM 716 N N . VAL A 1 86 ? 1.519 -2.828 5.324 1.00 98.12 86 VAL A N 1
ATOM 717 C CA . VAL A 1 86 ? 2.658 -3.280 6.125 1.00 98.12 86 VAL A CA 1
ATOM 718 C C . VAL A 1 86 ? 3.941 -2.767 5.491 1.00 98.12 86 VAL A C 1
ATOM 720 O O . VAL A 1 86 ? 4.201 -3.007 4.316 1.00 98.12 86 VAL A O 1
ATOM 723 N N . TYR A 1 87 ? 4.740 -2.049 6.270 1.00 96.94 87 TYR A N 1
ATOM 724 C CA . TYR A 1 87 ? 5.964 -1.392 5.831 1.00 96.94 87 TYR A CA 1
ATOM 725 C C . TYR A 1 87 ? 7.147 -1.861 6.672 1.00 96.94 87 TYR A C 1
ATOM 727 O O . TYR A 1 87 ? 7.105 -1.816 7.903 1.00 96.94 87 TYR A O 1
ATOM 735 N N . ILE A 1 88 ? 8.212 -2.283 5.999 1.00 95.62 88 ILE A N 1
ATOM 736 C CA . ILE A 1 88 ? 9.484 -2.649 6.613 1.00 95.62 88 ILE A CA 1
ATOM 737 C C . ILE A 1 88 ? 10.552 -1.743 5.990 1.00 95.62 88 ILE A C 1
ATOM 739 O O . ILE A 1 88 ? 10.896 -1.939 4.819 1.00 95.62 88 ILE A O 1
ATOM 743 N N . PRO A 1 89 ? 11.067 -0.731 6.716 1.00 92.12 89 PRO A N 1
ATOM 744 C CA . PRO A 1 89 ? 12.089 0.157 6.191 1.00 92.12 89 PRO A CA 1
ATOM 745 C C . PRO A 1 89 ? 13.361 -0.612 5.850 1.00 92.12 89 PRO A C 1
ATOM 747 O O . PRO A 1 89 ? 13.661 -1.674 6.398 1.00 92.12 89 PRO A O 1
ATOM 750 N N . LYS A 1 90 ? 14.169 0.004 4.991 1.00 85.56 90 LYS A N 1
ATOM 751 C CA . LYS A 1 90 ? 15.550 -0.416 4.803 1.00 85.56 90 LYS A CA 1
ATOM 752 C C . LYS A 1 90 ? 16.318 -0.153 6.100 1.00 85.56 90 LYS A C 1
ATOM 754 O O . LYS A 1 90 ? 16.515 1.003 6.472 1.00 85.56 90 LYS A O 1
ATOM 759 N N . CYS A 1 91 ? 16.750 -1.210 6.778 1.00 70.75 91 CYS A N 1
ATOM 760 C CA . CYS A 1 91 ? 17.544 -1.125 8.002 1.00 70.75 91 CYS A CA 1
ATOM 761 C C . CYS A 1 91 ? 18.881 -1.839 7.812 1.00 70.75 91 CYS A C 1
ATOM 763 O O . CYS A 1 91 ? 18.952 -2.906 7.210 1.00 70.75 91 CYS A O 1
ATOM 765 N N . ILE A 1 92 ? 19.943 -1.258 8.366 1.00 59.53 92 ILE A N 1
ATOM 766 C CA . ILE A 1 92 ? 21.238 -1.926 8.500 1.00 59.53 92 ILE A CA 1
ATOM 767 C C . ILE A 1 92 ? 21.221 -2.628 9.864 1.00 59.53 92 ILE A C 1
ATOM 769 O O . ILE A 1 92 ? 21.192 -1.954 10.891 1.00 59.53 92 ILE A O 1
ATOM 773 N N . GLY A 1 93 ? 21.195 -3.963 9.882 1.00 62.12 93 GLY A N 1
ATOM 774 C CA . GLY A 1 93 ? 21.203 -4.772 11.111 1.00 62.12 93 GLY A CA 1
ATOM 775 C C . GLY A 1 93 ? 20.049 -5.778 11.215 1.00 62.12 93 GLY A C 1
ATOM 776 O O . GLY A 1 93 ? 19.213 -5.884 10.321 1.00 62.12 93 GLY A O 1
ATOM 777 N N . SER A 1 94 ? 20.024 -6.548 12.307 1.00 62.25 94 SER A N 1
ATOM 778 C CA . SER A 1 94 ? 19.091 -7.669 12.518 1.00 62.25 94 SER A CA 1
ATOM 779 C C . SER A 1 94 ? 17.704 -7.265 13.034 1.00 62.25 94 SER A C 1
ATOM 781 O O . SER A 1 94 ? 16.748 -8.010 12.834 1.00 62.25 94 SER A O 1
ATOM 783 N N . ASN A 1 95 ? 17.562 -6.090 13.655 1.00 65.06 95 ASN A N 1
ATOM 784 C CA . ASN A 1 95 ? 16.272 -5.601 14.146 1.00 65.06 95 ASN A CA 1
ATOM 785 C C . ASN A 1 95 ? 15.556 -4.788 13.067 1.00 65.06 95 ASN A C 1
ATOM 787 O O . ASN A 1 95 ? 15.822 -3.599 12.885 1.00 65.06 95 ASN A O 1
ATOM 791 N N . LYS A 1 96 ? 14.627 -5.437 12.362 1.00 74.62 96 LYS A N 1
ATOM 792 C CA . LYS A 1 96 ? 13.734 -4.776 11.407 1.00 74.62 96 LYS A CA 1
ATOM 793 C C . LYS A 1 96 ? 12.400 -4.478 12.080 1.00 74.62 96 LYS A C 1
ATOM 795 O O . LYS A 1 96 ? 11.654 -5.392 12.422 1.00 74.62 96 LYS A O 1
ATOM 800 N N . ASN A 1 97 ? 12.097 -3.197 12.261 1.00 88.19 97 ASN A N 1
ATOM 801 C CA . ASN A 1 97 ? 10.775 -2.780 12.717 1.00 88.19 97 ASN A CA 1
ATOM 802 C C . ASN A 1 97 ? 9.744 -3.057 11.618 1.00 88.19 97 ASN A C 1
ATOM 804 O O . ASN A 1 97 ? 9.972 -2.721 10.457 1.00 88.19 97 ASN A O 1
ATOM 808 N N . ILE A 1 98 ? 8.601 -3.626 11.994 1.00 93.19 98 ILE A N 1
ATOM 809 C CA . ILE A 1 98 ? 7.454 -3.804 11.101 1.00 93.19 98 ILE A CA 1
ATOM 810 C C . ILE A 1 98 ? 6.408 -2.765 11.488 1.00 93.19 98 ILE A C 1
ATOM 812 O O . ILE A 1 98 ? 5.891 -2.775 12.605 1.00 93.19 98 ILE A O 1
ATOM 816 N N . TYR A 1 99 ? 6.094 -1.866 10.563 1.00 95.44 99 TYR A N 1
ATOM 817 C CA . TYR A 1 99 ? 5.071 -0.848 10.750 1.00 95.44 99 TYR A CA 1
ATOM 818 C C . TYR A 1 99 ? 3.776 -1.312 10.099 1.00 95.44 99 TYR A C 1
ATOM 820 O O . TYR A 1 99 ? 3.757 -1.673 8.924 1.00 95.44 99 TYR A O 1
ATOM 828 N N . VAL A 1 100 ? 2.689 -1.274 10.863 1.00 96.50 100 VAL A N 1
ATOM 829 C CA . VAL A 1 100 ? 1.344 -1.583 10.378 1.00 96.50 100 VAL A CA 1
ATOM 830 C C . VAL A 1 100 ? 0.517 -0.305 10.359 1.00 96.50 100 VAL A C 1
ATOM 832 O O . VAL A 1 100 ? 0.455 0.423 11.353 1.00 96.50 100 VAL A O 1
ATOM 835 N N . ILE A 1 101 ? -0.119 -0.046 9.223 1.00 95.88 101 ILE A N 1
ATOM 836 C CA . ILE A 1 101 ? -1.042 1.064 9.013 1.00 95.88 101 ILE A CA 1
ATOM 837 C C . ILE A 1 101 ? -2.402 0.457 8.678 1.00 95.88 101 ILE A C 1
ATOM 839 O O . ILE A 1 101 ? -2.586 -0.087 7.589 1.00 95.88 101 ILE A O 1
ATOM 843 N N . ASN A 1 102 ? -3.357 0.538 9.602 1.00 93.06 102 ASN A N 1
ATOM 844 C CA . ASN A 1 102 ? -4.739 0.190 9.288 1.00 93.06 102 ASN A CA 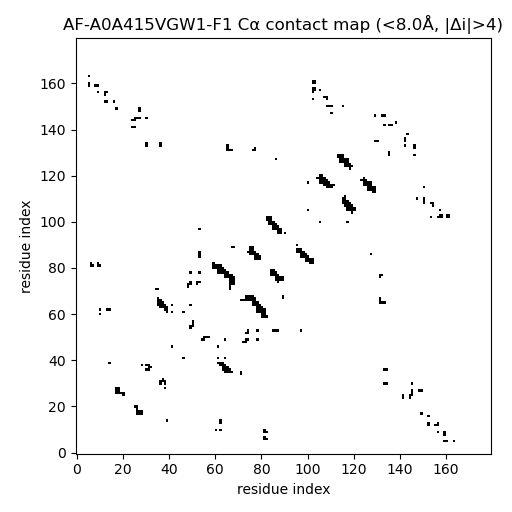1
ATOM 845 C C . ASN A 1 102 ? -5.406 1.387 8.613 1.00 93.06 102 ASN A C 1
ATOM 847 O O . ASN A 1 102 ? -5.203 2.530 9.029 1.00 93.06 102 ASN A O 1
ATOM 851 N N . TYR A 1 103 ? -6.223 1.132 7.595 1.00 91.25 103 TYR A N 1
ATOM 852 C CA . TYR A 1 103 ? 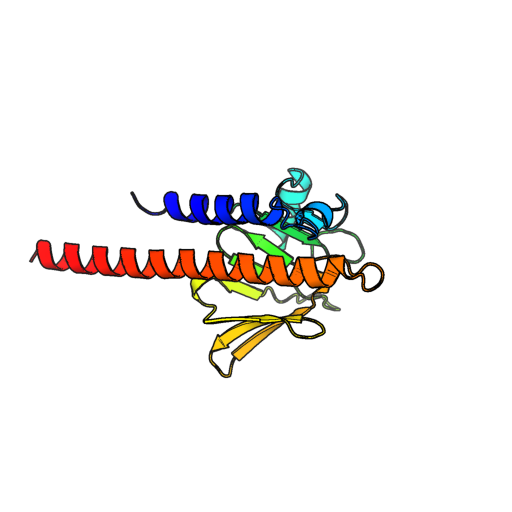-6.875 2.214 6.862 1.00 91.25 103 TYR A CA 1
ATOM 853 C C . TYR A 1 103 ? -7.824 3.035 7.741 1.00 91.25 103 TYR A C 1
ATOM 855 O O . TYR A 1 103 ? -7.824 4.258 7.648 1.00 91.25 103 TYR A O 1
ATOM 863 N N . ALA A 1 104 ? -8.560 2.374 8.641 1.00 85.88 104 ALA A N 1
ATOM 864 C CA . ALA A 1 104 ? -9.475 3.019 9.586 1.00 85.88 104 ALA A CA 1
ATOM 865 C C . ALA A 1 104 ? -8.778 3.952 10.598 1.00 85.88 104 ALA A C 1
ATOM 867 O O . ALA A 1 104 ? -9.421 4.838 11.150 1.00 85.88 104 ALA A O 1
ATOM 868 N N . ASP A 1 105 ? -7.474 3.771 10.828 1.00 88.75 105 ASP A N 1
ATOM 869 C CA . ASP A 1 105 ? -6.704 4.587 11.776 1.00 88.75 105 ASP A CA 1
ATOM 870 C C . ASP A 1 105 ? -6.090 5.829 11.103 1.00 88.75 105 ASP A C 1
ATOM 872 O O . ASP A 1 105 ? -5.466 6.660 11.767 1.00 88.75 105 ASP A O 1
ATOM 876 N N . CYS A 1 106 ? -6.206 5.949 9.776 1.00 90.56 106 CYS A N 1
ATOM 877 C CA . CYS A 1 106 ? -5.659 7.070 9.022 1.00 90.56 106 CYS A CA 1
ATOM 878 C C . CYS A 1 106 ? -6.684 8.201 8.932 1.00 90.56 106 CYS A C 1
ATOM 880 O O . CYS A 1 106 ? -7.673 8.090 8.215 1.00 90.56 106 CYS A O 1
ATOM 882 N N . GLN A 1 107 ? -6.405 9.330 9.583 1.00 90.31 107 GLN A N 1
ATOM 883 C CA . GLN A 1 107 ? -7.222 10.538 9.434 1.00 90.31 107 GLN A CA 1
ATOM 884 C C . GLN A 1 107 ? -7.007 11.197 8.071 1.00 90.31 107 GLN A C 1
ATOM 886 O O . GLN A 1 107 ? -7.941 11.730 7.476 1.00 90.31 107 GLN A O 1
ATOM 891 N N . GLN A 1 108 ? -5.763 11.196 7.584 1.00 92.69 108 GLN A N 1
ATOM 892 C CA . GLN A 1 108 ? -5.393 11.785 6.299 1.00 92.69 108 GLN A CA 1
ATOM 893 C C . GLN A 1 108 ? -4.235 11.016 5.664 1.00 92.69 108 GLN A C 1
ATOM 895 O O . GLN A 1 108 ? -3.325 10.549 6.351 1.00 92.69 108 GLN A O 1
ATOM 900 N N . ILE A 1 109 ? -4.236 10.941 4.333 1.00 95.19 109 ILE A N 1
ATOM 901 C CA . ILE A 1 109 ? -3.127 10.387 3.550 1.00 95.19 109 ILE A CA 1
ATOM 902 C C . ILE A 1 109 ? -2.696 11.440 2.535 1.00 95.19 109 ILE A C 1
ATOM 904 O O . ILE A 1 109 ? -3.444 11.738 1.617 1.00 95.19 109 ILE A O 1
ATOM 908 N N . ASN A 1 110 ? -1.519 12.034 2.669 1.00 93.88 110 ASN A N 1
ATOM 909 C CA . ASN A 1 110 ? -1.080 13.109 1.770 1.00 93.88 110 ASN A CA 1
ATOM 910 C C . ASN A 1 110 ? 0.271 12.774 1.145 1.00 93.88 110 ASN A C 1
ATOM 912 O O . ASN A 1 110 ? 0.977 11.886 1.608 1.00 93.88 110 ASN A O 1
ATOM 916 N N . THR A 1 111 ? 0.657 13.497 0.103 1.00 93.94 111 THR A N 1
ATOM 917 C CA . THR A 1 111 ? 1.971 13.361 -0.530 1.00 93.94 111 THR A CA 1
ATOM 918 C C . THR A 1 111 ? 2.772 14.634 -0.335 1.00 93.94 111 THR A C 1
ATOM 920 O O . THR A 1 111 ? 2.234 15.735 -0.418 1.00 93.94 111 THR A O 1
ATOM 923 N N . ASN A 1 112 ? 4.074 14.488 -0.117 1.00 92.81 112 ASN A N 1
ATOM 924 C CA . ASN A 1 112 ? 5.033 15.574 -0.296 1.00 92.81 112 ASN A CA 1
ATOM 925 C C . ASN A 1 112 ? 6.010 15.214 -1.427 1.00 92.81 112 ASN A C 1
ATOM 927 O O . ASN A 1 112 ? 5.788 14.255 -2.170 1.00 92.81 112 ASN A O 1
ATOM 931 N N . THR A 1 113 ? 7.104 15.965 -1.563 1.00 89.94 113 THR A N 1
ATOM 932 C CA . THR A 1 113 ? 8.111 15.737 -2.608 1.00 89.94 113 THR A CA 1
ATOM 933 C C . THR A 1 113 ? 8.610 14.289 -2.649 1.00 89.94 113 THR A C 1
ATOM 935 O O . THR A 1 113 ? 8.690 13.706 -3.728 1.00 89.94 113 THR A O 1
ATOM 938 N N . ASN A 1 114 ? 8.890 13.683 -1.491 1.00 91.50 114 ASN A N 1
ATOM 939 C CA . ASN A 1 114 ? 9.624 12.417 -1.404 1.00 91.50 114 ASN A CA 1
ATOM 940 C C . ASN A 1 114 ? 8.812 11.250 -0.835 1.00 91.50 114 ASN A C 1
ATOM 942 O O . ASN A 1 114 ? 9.221 10.102 -1.009 1.00 91.50 114 ASN A O 1
ATOM 946 N N . SER A 1 115 ? 7.685 11.514 -0.174 1.00 95.56 115 SER A N 1
ATOM 947 C CA . SER A 1 115 ? 6.985 10.526 0.646 1.00 95.56 115 SER A CA 1
ATOM 948 C C . SER A 1 115 ? 5.467 10.622 0.533 1.00 95.56 115 SER A C 1
ATOM 950 O O . SER A 1 115 ? 4.906 11.692 0.286 1.00 95.56 115 SER A O 1
ATOM 952 N N . VAL A 1 116 ? 4.816 9.489 0.788 1.00 97.31 116 VAL A N 1
ATOM 953 C CA . VAL A 1 116 ? 3.405 9.408 1.173 1.00 97.31 116 VAL A CA 1
ATOM 954 C C . VAL A 1 116 ? 3.343 9.455 2.702 1.00 97.31 116 VAL A C 1
ATOM 956 O O . VAL A 1 116 ? 4.117 8.783 3.386 1.00 97.31 116 VAL A O 1
ATOM 959 N N . LEU A 1 117 ? 2.468 10.292 3.244 1.00 97.12 117 LEU A N 1
ATOM 960 C CA . LEU A 1 117 ? 2.326 10.597 4.663 1.00 97.12 117 LEU A CA 1
ATOM 961 C C . LEU A 1 117 ? 1.004 10.020 5.167 1.00 97.12 117 LEU A C 1
ATOM 963 O O . LEU A 1 117 ? -0.053 10.435 4.696 1.00 97.12 117 LEU A O 1
ATOM 967 N N . PHE A 1 118 ? 1.067 9.110 6.134 1.00 96.94 118 PHE A N 1
ATOM 968 C CA . PHE A 1 118 ? -0.095 8.487 6.769 1.00 96.94 118 PHE A CA 1
ATOM 969 C C . PHE A 1 118 ? -0.296 9.092 8.156 1.00 96.94 118 PHE A C 1
ATOM 971 O O . PHE A 1 118 ? 0.430 8.750 9.092 1.00 96.94 118 PHE A O 1
ATOM 978 N N . TRP A 1 119 ? -1.243 10.017 8.277 1.00 95.81 119 TRP A N 1
ATOM 979 C CA . TRP A 1 119 ? -1.516 10.757 9.507 1.00 95.81 119 TRP A CA 1
ATOM 980 C C . TRP A 1 119 ? -2.492 9.990 10.395 1.00 95.81 119 TRP A C 1
ATOM 982 O O . TRP A 1 119 ? -3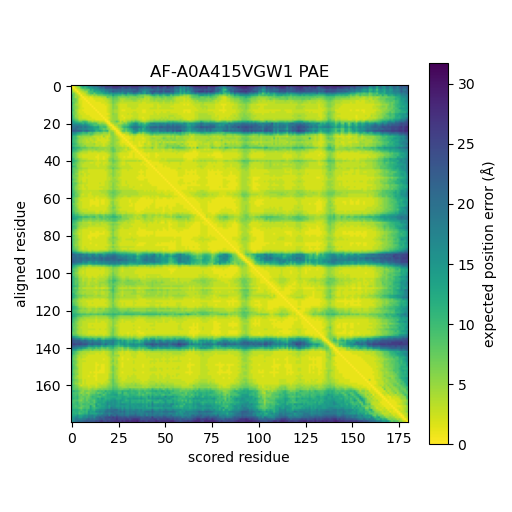.596 9.658 9.965 1.00 95.81 119 TRP A O 1
ATOM 992 N N . LYS A 1 120 ? -2.094 9.745 11.646 1.00 91.12 120 LYS A N 1
ATOM 993 C CA . LYS A 1 120 ? -2.947 9.178 12.705 1.00 91.12 120 LYS A CA 1
ATOM 994 C C . LYS A 1 120 ? -3.638 10.268 13.525 1.00 91.12 120 LYS A C 1
ATOM 996 O O . LYS A 1 120 ? -4.727 10.063 14.046 1.00 91.12 120 LYS A O 1
ATOM 1001 N N . SER A 1 121 ? -2.989 11.422 13.649 1.00 90.62 121 SER A N 1
ATOM 1002 C CA . SER A 1 121 ? -3.497 12.623 14.314 1.00 90.62 121 SER A CA 1
ATOM 1003 C C . SER A 1 121 ? -2.823 13.859 13.718 1.00 90.62 121 SER A C 1
ATOM 1005 O O . SER A 1 121 ? -1.924 13.722 12.892 1.00 90.62 121 SER A O 1
ATOM 1007 N N . ALA A 1 122 ? -3.196 15.062 14.164 1.00 88.62 122 ALA A N 1
ATOM 1008 C CA . ALA A 1 122 ? -2.551 16.310 13.741 1.00 88.62 122 ALA A CA 1
ATOM 1009 C C . ALA A 1 122 ? -1.034 16.366 14.033 1.00 88.62 122 ALA A C 1
ATOM 1011 O O . ALA A 1 122 ? -0.309 17.105 13.373 1.00 88.62 122 ALA A O 1
ATOM 1012 N N . GLU A 1 123 ? -0.548 15.580 14.997 1.00 90.75 123 GLU A N 1
ATOM 1013 C CA . GLU A 1 123 ? 0.846 15.606 15.464 1.00 90.75 123 GLU A CA 1
ATOM 1014 C C . GLU A 1 123 ? 1.632 14.341 15.096 1.00 90.75 123 GLU A C 1
ATOM 1016 O O . GLU A 1 123 ? 2.855 14.305 15.228 1.00 90.75 123 GLU A O 1
ATOM 1021 N N . SER A 1 124 ? 0.952 13.285 14.640 1.00 93.19 124 SER A N 1
ATOM 1022 C CA . SER A 1 124 ? 1.566 11.979 14.414 1.00 93.19 124 SER A CA 1
ATOM 1023 C C . SER A 1 124 ? 1.273 11.457 13.017 1.00 93.19 124 SER A C 1
ATOM 1025 O O . SER A 1 124 ? 0.121 11.208 12.649 1.00 93.19 124 SER A O 1
ATOM 1027 N N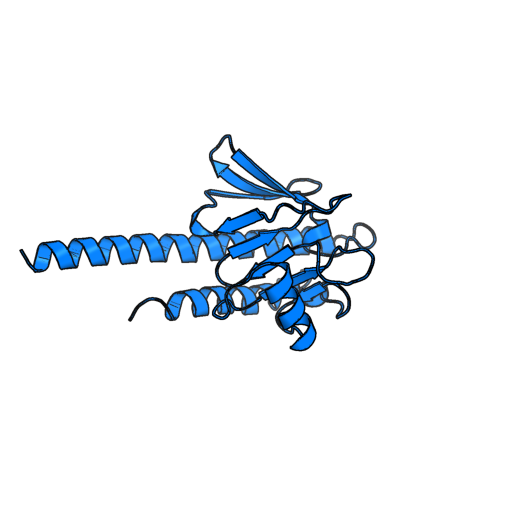 . TYR A 1 125 ? 2.339 11.226 12.254 1.00 94.75 125 TYR A N 1
ATOM 1028 C CA . TYR A 1 125 ? 2.278 10.573 10.956 1.00 94.75 125 TYR A CA 1
ATOM 1029 C C . TYR A 1 125 ? 3.452 9.623 10.748 1.00 94.75 125 TYR A C 1
ATOM 1031 O O . TYR A 1 125 ? 4.525 9.779 11.332 1.00 94.75 125 TYR A O 1
ATOM 1039 N N . LEU A 1 126 ? 3.248 8.651 9.863 1.00 95.69 126 LEU A N 1
ATOM 1040 C CA . LEU A 1 126 ? 4.316 7.836 9.302 1.00 95.69 126 LEU A CA 1
ATOM 1041 C C . LEU A 1 126 ? 4.583 8.292 7.866 1.00 95.69 126 LEU A C 1
ATOM 1043 O O . LEU A 1 126 ? 3.683 8.274 7.027 1.00 95.69 126 LEU A O 1
ATOM 1047 N N . ALA A 1 127 ? 5.818 8.700 7.578 1.00 96.06 127 ALA A N 1
ATOM 1048 C CA . ALA A 1 127 ? 6.262 8.979 6.218 1.00 96.06 127 ALA A CA 1
ATOM 1049 C C . ALA A 1 127 ? 6.876 7.729 5.593 1.00 96.06 127 ALA A C 1
ATOM 1051 O O . ALA A 1 127 ? 7.871 7.204 6.092 1.00 96.06 127 ALA A O 1
ATOM 1052 N N . ILE A 1 128 ? 6.322 7.304 4.462 1.00 96.38 128 ILE A N 1
ATOM 1053 C CA . ILE A 1 128 ? 6.874 6.223 3.651 1.00 96.38 128 ILE A CA 1
ATOM 1054 C C . ILE A 1 128 ? 7.430 6.830 2.362 1.00 96.38 128 ILE A C 1
ATOM 1056 O O . ILE A 1 128 ? 6.678 7.492 1.640 1.00 96.38 128 ILE A O 1
ATOM 1060 N N . PRO A 1 129 ? 8.721 6.631 2.040 1.00 94.94 129 PRO A N 1
ATOM 1061 C CA . PRO A 1 129 ? 9.286 7.168 0.809 1.00 94.94 129 PRO A CA 1
ATOM 1062 C C . PRO A 1 129 ? 8.557 6.615 -0.421 1.00 94.94 129 PRO A C 1
ATOM 1064 O O . PRO A 1 129 ? 8.266 5.423 -0.492 1.00 94.94 129 PRO A O 1
ATOM 1067 N N . LYS A 1 130 ? 8.306 7.458 -1.428 1.00 94.19 130 LYS A N 1
ATOM 1068 C CA . LYS A 1 130 ? 7.598 7.069 -2.664 1.00 94.19 130 LYS A CA 1
ATOM 1069 C C . LYS A 1 130 ? 8.250 5.871 -3.370 1.00 94.19 130 LYS A C 1
ATOM 1071 O O . LYS A 1 130 ? 7.562 5.072 -3.999 1.00 94.19 130 LYS A O 1
ATOM 1076 N N . SER A 1 131 ? 9.568 5.715 -3.223 1.00 91.75 131 SER A N 1
ATOM 1077 C CA . SER A 1 131 ? 10.346 4.593 -3.764 1.00 91.75 131 SER A CA 1
ATOM 1078 C C . SER A 1 131 ? 9.962 3.215 -3.199 1.00 91.75 131 SER A C 1
ATOM 1080 O O . SER A 1 131 ? 10.313 2.197 -3.795 1.00 91.75 131 SER A O 1
ATOM 1082 N N . PHE A 1 132 ? 9.243 3.171 -2.072 1.00 94.56 132 PHE A N 1
ATOM 1083 C CA . PHE A 1 132 ? 8.679 1.946 -1.496 1.00 94.56 132 PHE A CA 1
ATOM 1084 C C . PHE A 1 132 ? 7.326 1.564 -2.096 1.00 94.56 132 PHE A C 1
ATOM 1086 O O . PHE A 1 132 ? 6.872 0.451 -1.872 1.00 94.56 132 PHE A O 1
ATOM 1093 N N . PHE A 1 133 ? 6.687 2.445 -2.863 1.00 94.50 133 PHE A N 1
ATOM 1094 C CA . PHE A 1 133 ? 5.467 2.112 -3.598 1.00 94.50 133 PHE A CA 1
ATOM 1095 C C . PHE A 1 133 ? 5.819 1.669 -5.012 1.00 94.50 133 PHE A C 1
ATOM 1097 O O . PHE A 1 133 ? 5.469 0.567 -5.421 1.00 94.50 133 PHE A O 1
ATOM 1104 N N . PHE A 1 134 ? 6.603 2.485 -5.721 1.00 91.25 134 PHE A N 1
ATOM 1105 C CA . PHE A 1 134 ? 7.056 2.201 -7.081 1.00 91.25 134 PHE A CA 1
ATOM 1106 C C . PHE A 1 134 ? 8.552 2.454 -7.218 1.00 91.25 134 PHE A C 1
ATOM 1108 O O . PHE A 1 134 ? 9.154 3.217 -6.464 1.00 91.25 134 PHE A O 1
ATOM 1115 N N . LYS A 1 135 ? 9.188 1.825 -8.206 1.00 83.81 135 LYS A N 1
ATOM 1116 C CA . LYS A 1 135 ? 10.599 2.091 -8.494 1.00 83.81 135 LYS A CA 1
ATOM 1117 C C . LYS A 1 135 ? 10.725 3.477 -9.121 1.00 83.81 135 LYS A C 1
ATOM 1119 O O . LYS A 1 135 ? 10.180 3.718 -10.192 1.00 83.81 135 LYS A O 1
ATOM 1124 N N . THR A 1 136 ? 11.488 4.369 -8.496 1.00 71.31 136 THR A N 1
ATOM 1125 C CA . THR A 1 136 ? 11.811 5.676 -9.079 1.00 71.31 136 THR A CA 1
ATOM 1126 C C . THR A 1 136 ? 12.718 5.476 -10.296 1.00 71.31 136 THR A C 1
ATOM 1128 O O . THR A 1 136 ? 13.941 5.465 -10.177 1.00 71.31 136 THR A O 1
ATOM 1131 N N . ARG A 1 137 ? 12.140 5.262 -11.480 1.00 62.12 137 ARG A N 1
ATOM 1132 C CA . ARG A 1 137 ? 12.873 5.347 -12.749 1.00 62.12 137 ARG A CA 1
ATOM 1133 C C . ARG A 1 137 ? 12.855 6.815 -13.175 1.00 62.12 137 ARG A C 1
ATOM 1135 O O . ARG A 1 137 ? 11.784 7.394 -13.280 1.00 62.12 137 ARG A O 1
ATOM 1142 N N . TRP A 1 138 ? 14.034 7.421 -13.334 1.00 53.56 138 TRP A N 1
ATOM 1143 C CA . TRP A 1 138 ? 14.249 8.738 -13.959 1.00 53.56 138 TRP A CA 1
ATOM 1144 C C . TRP A 1 138 ? 13.156 9.800 -13.726 1.00 53.56 138 TRP A C 1
ATOM 1146 O O . TRP A 1 138 ? 12.658 10.304 -14.716 1.00 53.56 138 TRP A O 1
ATOM 1156 N N . LYS A 1 139 ? 12.760 10.117 -12.473 1.00 55.00 139 LYS A N 1
ATOM 1157 C CA . LYS A 1 139 ? 11.720 11.123 -12.104 1.00 55.00 139 LYS A CA 1
ATOM 1158 C C . LYS A 1 139 ? 10.750 11.458 -13.254 1.00 55.00 139 LYS A C 1
ATOM 1160 O O . LYS A 1 139 ? 10.692 12.595 -13.722 1.00 55.00 139 LYS A O 1
ATOM 1165 N N . THR A 1 140 ? 10.074 10.437 -13.775 1.00 63.22 140 THR A N 1
ATOM 1166 C CA . THR A 1 140 ? 9.152 10.622 -14.889 1.00 63.22 140 THR A CA 1
ATOM 1167 C C . THR A 1 140 ? 7.846 11.157 -14.337 1.00 63.22 140 THR A C 1
ATOM 1169 O O . THR A 1 140 ? 7.461 10.864 -13.204 1.00 63.22 140 THR A O 1
ATOM 1172 N N . TYR A 1 141 ? 7.148 11.941 -15.149 1.00 63.34 141 TYR A N 1
ATOM 1173 C CA . TYR A 1 141 ? 5.825 12.453 -14.812 1.00 63.34 141 TYR A CA 1
ATOM 1174 C C . TYR A 1 141 ? 4.848 11.333 -14.407 1.00 63.34 141 TYR A C 1
ATOM 1176 O O . TYR A 1 141 ? 4.036 11.491 -13.496 1.00 63.34 141 TYR A O 1
ATOM 1184 N N . ASP A 1 142 ? 5.022 10.161 -15.012 1.00 82.00 142 ASP A N 1
ATOM 1185 C CA . ASP A 1 142 ? 4.250 8.952 -14.751 1.00 82.00 142 ASP A CA 1
ATOM 1186 C C . ASP A 1 142 ? 4.426 8.426 -13.322 1.00 82.00 142 ASP A C 1
ATOM 1188 O O . ASP A 1 142 ? 3.476 7.896 -12.747 1.00 82.00 142 ASP A O 1
ATOM 1192 N N . PHE A 1 143 ? 5.613 8.581 -12.723 1.00 86.88 143 PHE A N 1
ATOM 1193 C CA . PHE A 1 143 ? 5.882 8.128 -11.357 1.00 86.88 143 PHE A CA 1
ATOM 1194 C C . PHE A 1 143 ? 5.079 8.932 -10.333 1.00 86.88 143 PHE A C 1
ATOM 1196 O O . PHE A 1 143 ? 4.346 8.348 -9.535 1.00 86.88 143 PHE A O 1
ATOM 1203 N N . ASP A 1 144 ? 5.190 10.263 -10.359 1.00 87.25 144 ASP A N 1
ATOM 1204 C CA . ASP A 1 144 ? 4.492 11.114 -9.391 1.00 87.25 144 ASP A CA 1
ATOM 1205 C C . ASP A 1 144 ? 2.972 11.037 -9.577 1.00 87.25 144 ASP A C 1
ATOM 1207 O O . ASP A 1 144 ? 2.253 10.885 -8.589 1.00 87.25 144 ASP A O 1
ATOM 1211 N N . ARG A 1 145 ? 2.482 10.992 -10.824 1.00 87.88 145 ARG A N 1
ATOM 1212 C CA . ARG A 1 145 ? 1.058 10.747 -11.099 1.00 87.88 145 ARG A CA 1
ATOM 1213 C C . ARG A 1 145 ? 0.577 9.396 -10.575 1.00 87.88 145 ARG A C 1
ATOM 1215 O O . ARG A 1 145 ? -0.486 9.333 -9.962 1.00 87.88 145 ARG A O 1
ATOM 1222 N N . SER A 1 146 ? 1.353 8.325 -10.760 1.00 90.19 146 SER A N 1
ATOM 1223 C CA . SER A 1 146 ? 0.993 7.003 -10.223 1.00 90.19 146 SER A CA 1
ATOM 1224 C C . SER A 1 146 ? 0.903 7.038 -8.694 1.00 90.19 146 SER A C 1
ATOM 1226 O O . SER A 1 146 ? 0.003 6.436 -8.113 1.00 90.19 146 SER A O 1
ATOM 1228 N N . ILE A 1 147 ? 1.803 7.768 -8.024 1.00 93.06 147 ILE A N 1
ATOM 1229 C CA . ILE A 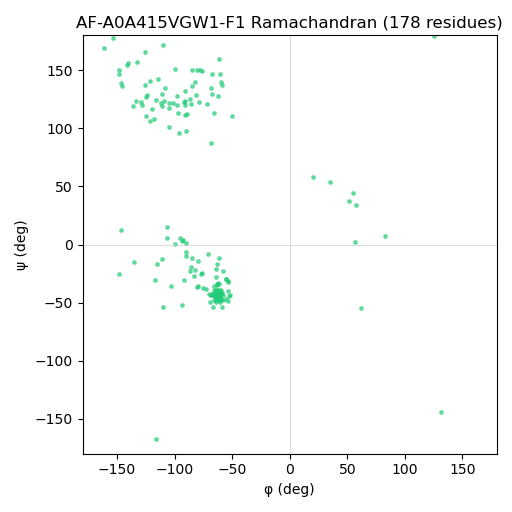1 147 ? 1.764 7.959 -6.567 1.00 93.06 147 ILE A CA 1
ATOM 1230 C C . ILE A 1 147 ? 0.530 8.758 -6.136 1.00 93.06 147 ILE A C 1
ATOM 1232 O O . ILE A 1 147 ? -0.116 8.393 -5.152 1.00 93.06 147 ILE A O 1
ATOM 1236 N N . GLU A 1 148 ? 0.190 9.836 -6.842 1.00 91.19 148 GLU A N 1
ATOM 1237 C CA . GLU A 1 148 ? -1.003 10.640 -6.559 1.00 91.19 148 GLU A CA 1
ATOM 1238 C C . GLU A 1 148 ? -2.277 9.805 -6.706 1.00 91.19 148 GLU A C 1
ATOM 1240 O O . GLU A 1 148 ? -3.108 9.771 -5.795 1.00 91.19 148 GLU A O 1
ATOM 1245 N N . GLN A 1 149 ? -2.404 9.058 -7.804 1.00 91.38 149 GLN A N 1
ATOM 1246 C CA . GLN A 1 149 ? -3.535 8.162 -8.030 1.00 91.38 149 GLN A CA 1
ATOM 1247 C C . GLN A 1 149 ? -3.616 7.054 -6.978 1.00 91.38 149 GLN A C 1
ATOM 1249 O O . GLN A 1 149 ? -4.698 6.805 -6.442 1.00 91.38 149 GLN A O 1
ATOM 1254 N N . LEU A 1 150 ? -2.484 6.431 -6.627 1.00 94.19 150 LEU A N 1
ATOM 1255 C CA . LEU A 1 150 ? -2.445 5.430 -5.565 1.00 94.19 150 LEU A CA 1
ATOM 1256 C C . LEU A 1 150 ? -2.873 6.051 -4.232 1.00 94.19 150 LEU A C 1
ATOM 1258 O O . LEU A 1 150 ? -3.646 5.454 -3.494 1.00 94.19 150 LEU A O 1
ATOM 1262 N N . THR A 1 151 ? -2.438 7.274 -3.938 1.00 94.50 151 THR A N 1
ATOM 1263 C CA . THR A 1 151 ? -2.818 7.984 -2.710 1.00 94.50 151 THR A CA 1
ATOM 1264 C C . THR A 1 151 ? -4.324 8.236 -2.653 1.00 94.50 151 THR A C 1
ATOM 1266 O O . THR A 1 151 ? -4.945 7.997 -1.619 1.00 94.50 151 THR A O 1
ATOM 1269 N N . ILE A 1 152 ? -4.939 8.669 -3.759 1.00 92.75 152 ILE A N 1
ATOM 1270 C CA . ILE A 1 152 ? -6.400 8.832 -3.860 1.00 92.75 152 ILE A CA 1
ATOM 1271 C C . ILE A 1 152 ? -7.108 7.494 -3.623 1.00 92.75 152 ILE A C 1
ATOM 1273 O O . ILE A 1 152 ? -8.120 7.443 -2.926 1.00 92.75 152 ILE A O 1
ATOM 1277 N N . LEU A 1 153 ? -6.579 6.409 -4.182 1.00 93.62 153 LEU A N 1
ATOM 1278 C CA . LEU A 1 153 ? -7.145 5.079 -4.008 1.00 93.62 153 LEU A CA 1
ATOM 1279 C C . LEU A 1 153 ? -7.071 4.610 -2.546 1.00 93.62 153 LEU A C 1
ATOM 1281 O O . LEU A 1 153 ? -8.071 4.145 -2.004 1.00 93.62 153 LEU A O 1
ATOM 1285 N N . LEU A 1 154 ? -5.936 4.818 -1.877 1.00 95.12 154 LEU A N 1
ATOM 1286 C CA . LEU A 1 154 ? -5.775 4.497 -0.457 1.00 95.12 154 LEU A CA 1
ATOM 1287 C C . LEU A 1 154 ? -6.715 5.320 0.436 1.00 95.12 154 LEU A C 1
ATOM 1289 O O . LEU A 1 154 ? -7.235 4.784 1.414 1.00 95.12 154 LEU A O 1
ATOM 1293 N N . LYS A 1 155 ? -6.998 6.585 0.086 1.00 93.75 155 LYS A N 1
ATOM 1294 C CA . LYS A 1 155 ? -8.023 7.392 0.778 1.00 93.75 155 LYS A CA 1
ATOM 1295 C C . LYS A 1 155 ? -9.401 6.747 0.682 1.00 93.75 155 LYS A C 1
ATOM 1297 O O . LYS A 1 155 ? -10.041 6.544 1.707 1.00 93.75 155 LYS A O 1
ATOM 1302 N N . LYS A 1 156 ? -9.817 6.358 -0.527 1.00 91.69 156 LYS A N 1
ATOM 1303 C CA . LYS A 1 156 ? -11.110 5.690 -0.750 1.00 91.69 156 LYS A CA 1
ATOM 1304 C C . LYS A 1 156 ? -11.223 4.378 0.023 1.00 91.69 156 LYS A C 1
ATOM 1306 O O . LYS A 1 156 ? -12.275 4.082 0.579 1.00 91.69 156 LYS A O 1
ATOM 1311 N N . MET A 1 157 ? -10.137 3.605 0.094 1.00 92.06 157 MET A N 1
ATOM 1312 C CA . MET A 1 157 ? -10.100 2.398 0.924 1.00 92.06 157 MET A CA 1
ATOM 1313 C C . MET A 1 157 ? -10.279 2.734 2.415 1.00 92.06 157 MET A C 1
ATOM 1315 O O . MET A 1 157 ? -11.045 2.061 3.098 1.00 92.06 157 MET A O 1
ATOM 1319 N N . GLY A 1 158 ? -9.642 3.794 2.923 1.00 91.06 158 GLY A N 1
ATOM 1320 C CA . GLY A 1 158 ? -9.844 4.265 4.302 1.00 91.06 158 GLY A CA 1
ATOM 1321 C C . GLY A 1 158 ? -1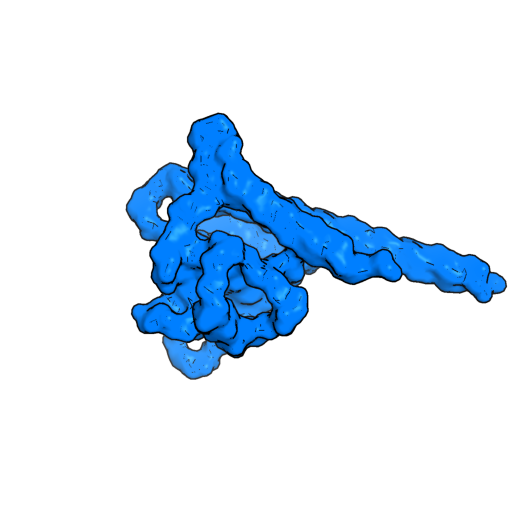1.256 4.742 4.606 1.00 91.06 158 GLY A C 1
ATOM 1322 O O . GLY A 1 158 ? -11.808 4.392 5.651 1.00 91.06 158 GLY A O 1
ATOM 1323 N N . GLU A 1 159 ? -11.876 5.464 3.680 1.00 88.94 159 GLU A N 1
ATOM 1324 C CA . GLU A 1 159 ? -13.276 5.877 3.789 1.00 88.94 159 GLU A CA 1
ATOM 1325 C C . GLU A 1 159 ? -14.214 4.662 3.853 1.00 88.94 159 GLU A C 1
ATOM 1327 O O . GLU A 1 159 ? -15.073 4.598 4.734 1.00 88.94 159 GLU A O 1
ATOM 1332 N N . ALA A 1 160 ? -14.001 3.657 2.993 1.00 87.19 160 ALA A N 1
ATOM 1333 C CA . ALA A 1 160 ? -14.784 2.421 2.991 1.00 87.19 160 ALA A CA 1
ATOM 1334 C C . ALA A 1 160 ? -14.663 1.641 4.315 1.00 87.19 160 ALA A C 1
ATOM 1336 O O . ALA A 1 160 ? -15.672 1.200 4.870 1.00 87.19 160 ALA A O 1
ATOM 1337 N N . HIS A 1 161 ? -13.446 1.520 4.860 1.00 85.06 161 HIS A N 1
ATOM 1338 C CA . HIS A 1 161 ? -13.208 0.896 6.171 1.00 85.06 161 HIS A CA 1
ATOM 1339 C C . HIS A 1 161 ? -13.896 1.664 7.310 1.00 85.06 161 HIS A C 1
ATOM 1341 O O . HIS A 1 161 ? -14.516 1.060 8.187 1.00 85.06 161 HIS A O 1
ATOM 1347 N N . SER A 1 162 ? -13.830 2.996 7.288 1.00 82.62 162 SER A N 1
ATOM 1348 C CA . SER A 1 162 ? -14.401 3.852 8.339 1.00 82.62 162 SER A CA 1
ATOM 1349 C C . SER A 1 162 ? -15.931 3.813 8.347 1.00 82.62 162 SER A C 1
ATOM 1351 O O . SER A 1 162 ? -16.550 3.686 9.405 1.00 82.62 162 SER A O 1
ATOM 1353 N N . LEU A 1 163 ? -16.552 3.871 7.164 1.00 79.56 163 LEU A N 1
ATOM 1354 C CA . LEU A 1 163 ? -18.004 3.779 7.009 1.00 79.56 163 LEU A CA 1
ATOM 1355 C C . LEU A 1 163 ? -18.544 2.444 7.538 1.00 79.56 163 LEU A C 1
ATOM 1357 O O . LEU A 1 163 ? -19.565 2.417 8.232 1.00 79.56 163 LEU A O 1
ATOM 1361 N N . HIS A 1 164 ? -17.844 1.344 7.253 1.00 75.06 164 HIS A N 1
ATOM 1362 C CA . HIS A 1 164 ? -18.226 0.025 7.744 1.00 75.06 164 HIS A CA 1
ATOM 1363 C C . HIS A 1 164 ? -18.161 -0.058 9.273 1.00 75.06 164 HIS A C 1
ATOM 1365 O O . HIS A 1 164 ? -19.133 -0.478 9.898 1.00 75.06 164 HIS A O 1
ATOM 1371 N N . ASN A 1 165 ? -17.068 0.412 9.886 1.00 72.38 165 ASN A N 1
ATOM 1372 C CA . ASN A 1 165 ? -16.919 0.400 11.344 1.00 72.38 165 ASN A CA 1
ATOM 1373 C C . ASN A 1 165 ? -18.037 1.182 12.046 1.00 72.38 165 ASN A C 1
ATOM 1375 O O . ASN A 1 165 ? -18.598 0.708 13.034 1.00 72.38 165 ASN A O 1
ATOM 1379 N N . ASN A 1 166 ? -18.410 2.345 11.504 1.00 75.12 166 ASN A N 1
ATOM 1380 C CA . ASN A 1 166 ? -19.513 3.143 12.038 1.00 75.12 166 ASN A CA 1
ATOM 1381 C C . ASN A 1 166 ? -20.861 2.423 11.895 1.00 75.12 166 ASN A C 1
ATOM 1383 O O . ASN A 1 166 ? -21.652 2.403 12.836 1.00 75.12 166 ASN A O 1
ATOM 1387 N N . THR A 1 167 ? -21.109 1.792 10.745 1.00 75.25 167 THR A N 1
ATOM 1388 C CA . THR A 1 167 ? -22.354 1.050 10.485 1.00 75.25 167 THR A CA 1
ATOM 1389 C C . THR A 1 167 ? -22.488 -0.159 11.412 1.00 75.25 167 THR A C 1
ATOM 1391 O O . THR A 1 167 ? -23.537 -0.348 12.024 1.00 75.25 167 THR A O 1
ATOM 1394 N N . ALA A 1 168 ? -21.415 -0.937 11.583 1.00 70.88 168 ALA A N 1
ATOM 1395 C CA . ALA A 1 168 ? -21.386 -2.086 12.487 1.00 70.88 168 ALA A CA 1
ATOM 1396 C C . ALA A 1 168 ? -21.584 -1.666 13.952 1.00 70.88 168 ALA A C 1
ATOM 1398 O O . ALA A 1 168 ? -22.312 -2.317 14.703 1.00 70.88 168 ALA A O 1
ATOM 1399 N N . HIS A 1 169 ? -20.979 -0.547 14.360 1.00 71.88 169 HIS A N 1
ATOM 1400 C CA . HIS A 1 169 ? -21.163 -0.009 15.704 1.00 71.88 169 HIS A CA 1
ATOM 1401 C C . HIS A 1 169 ? -22.615 0.417 15.962 1.00 71.88 169 HIS A C 1
ATOM 1403 O O . HIS A 1 169 ? -23.174 0.090 17.010 1.00 71.88 169 HIS A O 1
ATOM 1409 N N . LEU A 1 170 ? -23.249 1.085 14.993 1.00 74.19 170 LEU A N 1
ATOM 1410 C CA . LEU A 1 170 ? -24.661 1.459 15.071 1.00 74.19 170 LEU A CA 1
ATOM 1411 C C . LEU A 1 170 ? -25.572 0.227 15.129 1.00 74.19 170 LEU A C 1
ATOM 1413 O O . LEU A 1 170 ? -26.432 0.167 16.001 1.00 74.19 170 LEU A O 1
ATOM 1417 N N . ALA A 1 171 ? -25.349 -0.777 14.277 1.00 75.50 171 ALA A N 1
ATOM 1418 C CA . ALA A 1 171 ? -26.124 -2.019 14.287 1.00 75.50 171 ALA A CA 1
ATOM 1419 C C . ALA A 1 171 ? -26.023 -2.755 15.635 1.00 75.50 171 ALA A C 1
ATOM 1421 O O . ALA A 1 171 ? -27.032 -3.212 16.174 1.00 75.50 171 ALA A O 1
ATOM 1422 N N . TYR A 1 172 ? -24.822 -2.815 16.223 1.00 76.31 172 TYR A N 1
ATOM 1423 C CA . TYR A 1 172 ? -24.612 -3.386 17.555 1.00 76.31 172 TYR A CA 1
ATOM 1424 C C . TYR A 1 172 ? -25.415 -2.650 18.634 1.00 76.31 172 TYR A C 1
ATOM 1426 O O . TYR A 1 172 ? -26.082 -3.288 19.449 1.00 76.31 172 TYR A O 1
ATOM 1434 N N . ILE A 1 173 ? -25.373 -1.314 18.629 1.00 78.69 173 ILE A N 1
ATOM 1435 C CA . ILE A 1 173 ? -26.154 -0.481 19.548 1.00 78.69 173 ILE A CA 1
ATOM 1436 C C . ILE A 1 173 ? -27.648 -0.773 19.366 1.00 78.69 173 ILE A C 1
ATOM 1438 O O . ILE A 1 173 ? -28.317 -1.124 20.334 1.00 78.69 173 ILE A O 1
ATOM 1442 N N . THR A 1 174 ? -28.168 -0.690 18.140 1.00 77.19 174 THR A N 1
ATOM 1443 C CA . THR A 1 174 ? -29.595 -0.889 17.856 1.00 77.19 174 THR A CA 1
ATOM 1444 C C . THR A 1 174 ? -30.091 -2.263 18.305 1.00 77.19 174 THR A C 1
ATOM 1446 O O . THR A 1 174 ? -31.130 -2.336 18.953 1.00 77.19 174 THR A O 1
ATOM 1449 N N . ASN A 1 175 ? -29.336 -3.334 18.046 1.00 77.81 175 ASN A N 1
ATOM 1450 C CA . ASN A 1 175 ? -29.718 -4.685 18.469 1.00 77.81 175 ASN A CA 1
ATOM 1451 C C . ASN A 1 175 ? -29.698 -4.838 19.996 1.00 77.81 175 ASN A C 1
ATOM 1453 O O . ASN A 1 175 ? -30.637 -5.376 20.571 1.00 77.81 175 ASN A O 1
ATOM 1457 N N . LYS A 1 176 ? -28.682 -4.288 20.673 1.00 76.44 176 LYS A N 1
ATOM 1458 C CA . LYS A 1 176 ? -28.583 -4.335 22.139 1.00 76.44 176 LYS A CA 1
ATOM 1459 C C . LYS A 1 176 ? -29.753 -3.632 22.838 1.00 76.44 176 LYS A C 1
ATOM 1461 O O . LYS A 1 176 ? -30.154 -4.057 23.915 1.00 76.44 176 LYS A O 1
ATOM 1466 N N . TYR A 1 177 ? -30.275 -2.555 22.251 1.00 68.75 177 TYR A N 1
ATOM 1467 C CA . TYR A 1 177 ? -31.422 -1.819 22.794 1.00 68.75 177 TYR A CA 1
ATOM 1468 C C . TYR A 1 177 ? -32.783 -2.330 22.294 1.00 68.75 177 TYR A C 1
ATOM 1470 O O . TYR A 1 177 ? -33.799 -1.911 22.832 1.00 68.75 177 TYR A O 1
ATOM 1478 N N . ALA A 1 178 ? -32.822 -3.215 21.293 1.00 64.75 178 ALA A N 1
ATOM 1479 C CA . ALA A 1 178 ? -34.044 -3.893 20.851 1.00 64.75 178 ALA A CA 1
ATOM 1480 C C . ALA A 1 178 ? -34.343 -5.174 21.657 1.00 64.75 178 ALA A C 1
ATOM 1482 O O . ALA A 1 178 ? -35.473 -5.653 21.652 1.00 64.75 178 ALA A O 1
ATOM 1483 N N . GLU A 1 179 ? -33.336 -5.724 22.342 1.00 59.97 179 GLU A N 1
ATOM 1484 C CA . GLU A 1 179 ? -33.441 -6.889 23.236 1.00 59.97 179 GLU A CA 1
ATOM 1485 C C . GLU A 1 179 ? -33.685 -6.513 24.717 1.00 59.97 179 GLU A C 1
ATOM 1487 O O . GLU A 1 179 ? -33.713 -7.400 25.573 1.00 59.97 179 GLU A O 1
ATOM 1492 N N . ALA A 1 180 ? -33.848 -5.219 25.026 1.00 51.81 180 ALA A N 1
ATOM 1493 C CA . ALA A 1 180 ? -34.102 -4.672 26.366 1.00 51.81 180 ALA A CA 1
ATOM 1494 C C . ALA A 1 180 ? -35.540 -4.154 26.499 1.00 51.81 180 ALA A C 1
ATOM 1496 O O . ALA A 1 180 ? -36.113 -4.319 27.601 1.00 51.81 180 ALA A O 1
#

Solvent-accessible surface area (backbone atoms only — not comparable to full-atom values): 10187 Å² total; per-residue (Å²): 142,72,74,69,61,54,48,48,46,34,40,48,54,47,58,51,56,32,66,48,65,53,97,95,49,67,35,45,55,73,59,39,66,89,74,43,26,34,53,66,71,60,57,68,74,59,45,51,46,41,33,67,61,66,68,53,60,91,89,55,52,69,45,32,41,20,40,67,34,95,78,69,71,38,77,17,23,28,37,35,36,46,69,35,36,39,38,25,68,91,62,94,70,91,81,69,64,76,44,78,45,49,37,64,57,44,77,45,69,49,72,61,100,62,26,41,34,44,22,59,49,102,89,42,64,51,76,44,52,45,62,43,72,39,78,81,61,80,88,37,74,58,56,59,50,30,49,52,54,50,44,54,50,53,47,54,42,18,53,54,46,41,55,49,55,52,51,54,53,48,52,52,51,55,52,61,65,71,78,107

Sequence (180 aa):
MERYDYDFHCTKLFEEGVRAHRYGDVSIIHQSNDADCFILDIPGKVEEMFRENFKLRQDEIILLARDTSIWNNRTEGLVITNRRIVYIPKCIGSNKNIYVINYADCQQINTNTNSVLFWKSAESYLAIPKSFFFKTRWKTYDFDRSIEQLTILLKKMGEAHSLHNNTAHLAYITNKYAEA